Protein AF-A0A916X2G8-F1 (afdb_monomer_lite)

Organism: NCBI:txid1323746

pLDDT: mean 84.87, std 11.4, range [37.97, 97.81]

Foldseek 3Di:
DDDDPDPPPPVVNVVVVVVVVVVVVVVVVVVVVVVVVVVVVVVVVVVLVVVLVVLVVLLVVLLVVLVVVLVVLVVVLVVLVVVLVVCVVVPPDDPPSVVSVVVSVVSVVVSVVSVVQSVQFHDFADWPVVCLVVVLVVVVVVVPPNVLSVLLSVLVVLLCVQPPTGGLSRDALVSLLVVLALQQQAADVQCVDPVRVVHHSNVRSVVQVPDDPVPHHQGAAPCCCVVRRVVSVQVSLVVVCVVGVTDRNPPPDDRDHDPSGDHDDDDDDDDPVRLVVLQVVLLPDPDVCSNPVSVCCVPFVQDSLLVVQQALQQWADPDVPWIKGFQQAFGQDPVRDGDHRPDPDPVSRDITTDDVVCVVSPVVVVSVVRPHYDD

Radius of gyration: 34.66 Å; chains: 1; bounding box: 81×90×98 Å

Structure (mmCIF, N/CA/C/O backbone):
data_AF-A0A916X2G8-F1
#
_entry.id   AF-A0A916X2G8-F1
#
loop_
_atom_site.group_PDB
_atom_site.id
_atom_site.type_symbol
_atom_site.label_atom_id
_atom_site.label_alt_id
_atom_site.label_comp_id
_atom_site.label_asym_id
_atom_site.label_entity_id
_atom_site.label_seq_id
_atom_site.pdbx_PDB_ins_code
_atom_site.Cartn_x
_atom_site.Cartn_y
_atom_site.Cartn_z
_atom_site.occupancy
_atom_site.B_iso_or_equiv
_atom_site.auth_seq_id
_atom_site.auth_comp_id
_atom_site.auth_asym_id
_atom_site.auth_atom_id
_atom_site.pdbx_PDB_model_num
ATOM 1 N N . MET A 1 1 ? 43.586 -69.033 -31.938 1.00 37.97 1 MET A N 1
ATOM 2 C CA . MET A 1 1 ? 42.984 -68.957 -30.592 1.00 37.97 1 MET A CA 1
ATOM 3 C C . MET A 1 1 ? 42.504 -67.536 -30.373 1.00 37.97 1 MET A C 1
ATOM 5 O O . MET A 1 1 ? 43.260 -66.615 -30.629 1.00 37.97 1 MET A O 1
ATOM 9 N N . SER A 1 2 ? 41.213 -67.443 -30.055 1.00 38.66 2 SER A N 1
ATOM 10 C CA . SER A 1 2 ? 40.376 -66.309 -29.643 1.00 38.66 2 SER A CA 1
ATOM 11 C C . SER A 1 2 ? 40.886 -64.871 -29.814 1.00 38.66 2 SER A C 1
ATOM 13 O O . SER A 1 2 ? 41.777 -64.426 -29.101 1.00 38.66 2 SER A O 1
ATOM 15 N N . ARG A 1 3 ? 40.174 -64.119 -30.664 1.00 44.09 3 ARG A N 1
ATOM 16 C CA . ARG A 1 3 ? 39.898 -62.694 -30.441 1.00 44.09 3 ARG A CA 1
ATOM 17 C C . ARG A 1 3 ? 39.118 -62.547 -29.127 1.00 44.09 3 ARG A C 1
ATOM 19 O O . ARG A 1 3 ? 38.200 -63.331 -28.883 1.00 44.09 3 ARG A O 1
ATOM 26 N N . SER A 1 4 ? 39.455 -61.548 -28.327 1.00 39.97 4 SER A N 1
ATOM 27 C CA . SER A 1 4 ? 38.537 -60.927 -27.370 1.00 39.97 4 SER A CA 1
ATOM 28 C C . SER A 1 4 ? 38.814 -59.429 -27.415 1.00 39.97 4 SER A C 1
ATOM 30 O O . SER A 1 4 ? 39.574 -58.901 -26.606 1.00 39.97 4 SER A O 1
ATOM 32 N N . ASP A 1 5 ? 38.267 -58.783 -28.444 1.00 43.81 5 ASP A N 1
ATOM 33 C CA . ASP A 1 5 ? 38.096 -57.336 -28.464 1.00 43.81 5 ASP A CA 1
ATOM 34 C C . ASP A 1 5 ? 37.139 -56.997 -27.314 1.00 43.81 5 ASP A C 1
ATOM 36 O O . ASP A 1 5 ? 35.950 -57.320 -27.367 1.00 43.81 5 ASP A O 1
ATOM 40 N N . SER A 1 6 ? 37.671 -56.422 -26.237 1.00 55.59 6 SER A N 1
ATOM 41 C CA . SER A 1 6 ? 36.850 -55.673 -25.288 1.00 55.59 6 SER A CA 1
ATOM 42 C C . SER A 1 6 ? 36.241 -54.497 -26.056 1.00 55.59 6 SER A C 1
ATOM 44 O O . SER A 1 6 ? 36.982 -53.844 -26.794 1.00 55.59 6 SER A O 1
ATOM 46 N N . PRO A 1 7 ? 34.929 -54.226 -25.948 1.00 52.38 7 PRO A N 1
ATOM 47 C CA . PRO A 1 7 ? 34.345 -53.080 -26.623 1.00 52.38 7 PRO A CA 1
ATOM 48 C C . PRO A 1 7 ? 35.001 -51.819 -26.060 1.00 52.38 7 PRO A C 1
ATOM 50 O O . PRO A 1 7 ? 34.919 -51.553 -24.863 1.00 52.38 7 PRO A O 1
ATOM 53 N N . ASP A 1 8 ? 35.713 -51.105 -26.927 1.00 57.16 8 ASP A N 1
ATOM 54 C CA . ASP A 1 8 ? 36.251 -49.773 -26.681 1.00 57.16 8 ASP A CA 1
ATOM 55 C C . ASP A 1 8 ? 35.049 -48.856 -26.424 1.00 57.16 8 ASP A C 1
ATOM 57 O O . ASP A 1 8 ? 34.344 -48.466 -27.357 1.00 57.16 8 ASP A O 1
ATOM 61 N N . THR A 1 9 ? 34.701 -48.657 -25.151 1.00 62.03 9 THR A N 1
ATOM 62 C CA . THR A 1 9 ? 33.567 -47.822 -24.757 1.00 62.03 9 THR A CA 1
ATOM 63 C C . THR A 1 9 ? 33.878 -46.400 -25.203 1.00 62.03 9 THR A C 1
ATOM 65 O O . THR A 1 9 ? 34.858 -45.814 -24.741 1.00 62.03 9 THR A O 1
ATOM 68 N N . ASP A 1 10 ? 33.075 -45.856 -26.120 1.00 78.06 10 ASP A N 1
ATOM 69 C CA . ASP A 1 10 ? 33.272 -44.503 -26.633 1.00 78.06 10 ASP A CA 1
ATOM 70 C C . ASP A 1 10 ? 33.296 -43.533 -25.436 1.00 78.06 10 ASP A C 1
ATOM 72 O O . ASP A 1 10 ? 32.371 -43.551 -24.620 1.00 78.06 10 ASP A O 1
ATOM 76 N N . PRO A 1 11 ? 34.322 -42.679 -25.284 1.00 76.25 11 PRO A N 1
ATOM 77 C CA . PRO A 1 11 ? 34.386 -41.713 -24.186 1.00 76.25 11 PRO A CA 1
ATOM 78 C C . PRO A 1 11 ? 33.157 -40.789 -24.133 1.00 76.25 11 PRO A C 1
ATOM 80 O O . PRO A 1 11 ? 32.850 -40.230 -23.082 1.00 76.25 11 PRO A O 1
ATOM 83 N N . ARG A 1 12 ? 32.413 -40.643 -25.238 1.00 72.94 12 ARG A N 1
ATOM 84 C CA . ARG A 1 12 ? 31.119 -39.947 -25.260 1.00 72.94 12 ARG A CA 1
ATOM 85 C C . ARG A 1 12 ? 30.024 -40.701 -24.507 1.00 72.94 12 ARG A C 1
ATOM 87 O O . ARG A 1 12 ? 29.218 -40.046 -23.856 1.00 72.94 12 ARG A O 1
ATOM 94 N N . ASP A 1 13 ? 30.008 -42.030 -24.561 1.00 79.81 13 ASP A N 1
ATOM 95 C CA . ASP A 1 13 ? 29.023 -42.856 -23.854 1.00 79.81 13 ASP A CA 1
ATOM 96 C C . ASP A 1 13 ? 29.251 -42.802 -22.337 1.00 79.81 13 ASP A C 1
ATOM 98 O O . ASP A 1 13 ? 28.291 -42.679 -21.582 1.00 79.81 13 ASP A O 1
ATOM 102 N N . GLN A 1 14 ? 30.515 -42.757 -21.896 1.00 83.00 14 GLN A N 1
ATOM 103 C CA . GLN A 1 14 ? 30.869 -42.553 -20.482 1.00 83.00 14 GLN A CA 1
ATOM 104 C C . GLN A 1 14 ? 30.425 -41.176 -19.966 1.00 83.00 14 GLN A C 1
ATOM 106 O O . GLN A 1 14 ? 29.850 -41.070 -18.887 1.00 83.00 14 GLN A O 1
ATOM 111 N N . ILE A 1 15 ? 30.631 -40.116 -20.757 1.00 80.88 15 ILE A N 1
ATOM 112 C CA . ILE A 1 15 ? 30.164 -38.764 -20.405 1.00 80.88 15 ILE A CA 1
ATOM 113 C C . ILE A 1 15 ? 28.630 -38.713 -20.344 1.00 80.88 15 ILE A C 1
ATOM 115 O O . ILE A 1 15 ? 28.069 -38.035 -19.486 1.00 80.88 15 ILE A O 1
ATOM 119 N N . ILE A 1 16 ? 27.933 -39.407 -21.250 1.00 82.12 16 ILE A N 1
ATOM 120 C CA . ILE A 1 16 ? 26.466 -39.477 -21.238 1.00 82.12 16 ILE A CA 1
ATOM 121 C C . ILE A 1 16 ? 25.968 -40.187 -19.973 1.00 82.12 16 ILE A C 1
ATOM 123 O O . ILE A 1 16 ? 25.012 -39.706 -19.368 1.00 82.12 16 ILE A O 1
ATOM 127 N N . GLU A 1 17 ? 26.613 -41.277 -19.561 1.00 89.44 17 GLU A N 1
ATOM 128 C CA . GLU A 1 17 ? 26.277 -42.019 -18.340 1.00 89.44 17 GLU A CA 1
ATOM 129 C C . GLU A 1 17 ? 26.494 -41.158 -17.081 1.00 89.44 17 GLU A C 1
ATOM 131 O O . GLU A 1 17 ? 25.572 -40.996 -16.283 1.00 89.44 17 GLU A O 1
ATOM 136 N N . GLU A 1 18 ? 27.637 -40.469 -16.967 1.00 86.38 18 GLU A N 1
ATOM 137 C CA . GLU A 1 18 ? 27.896 -39.531 -15.860 1.00 86.38 18 GLU A CA 1
ATOM 138 C C . GLU A 1 18 ? 26.874 -38.382 -15.810 1.00 86.38 18 GLU A C 1
ATOM 140 O O . GLU A 1 18 ? 26.397 -38.002 -14.737 1.00 86.38 18 GLU A O 1
ATOM 145 N N . LEU A 1 19 ? 26.496 -37.824 -16.966 1.00 84.44 19 LEU A N 1
ATOM 146 C CA . LEU A 1 19 ? 25.482 -36.768 -17.039 1.00 84.44 19 LEU A CA 1
ATOM 147 C C . LEU A 1 19 ? 24.083 -37.277 -16.663 1.00 84.44 19 LEU A C 1
ATOM 149 O O . LEU A 1 19 ? 23.309 -36.524 -16.066 1.00 84.44 19 LEU A O 1
ATOM 153 N N . GLN A 1 20 ? 23.747 -38.524 -16.998 1.00 86.81 20 GLN A N 1
ATOM 154 C CA . GLN A 1 20 ? 22.486 -39.154 -16.598 1.00 86.81 20 GLN A CA 1
ATOM 155 C C . GLN A 1 20 ? 22.435 -39.390 -15.087 1.00 86.81 20 GLN A C 1
ATOM 157 O O . GLN A 1 20 ? 21.420 -39.067 -14.466 1.00 86.81 20 GLN A O 1
ATOM 162 N N . ASP A 1 21 ? 23.531 -39.848 -14.487 1.00 89.06 21 ASP A N 1
ATOM 163 C CA . ASP A 1 21 ? 23.643 -40.026 -13.038 1.00 89.06 21 ASP A CA 1
ATOM 164 C C . ASP A 1 21 ? 23.554 -38.691 -12.291 1.00 89.06 21 ASP A C 1
ATOM 166 O O . ASP A 1 21 ? 22.814 -38.564 -11.312 1.00 89.06 21 ASP A O 1
ATOM 170 N N . MET A 1 22 ? 24.232 -37.651 -12.791 1.00 86.06 22 MET A N 1
ATOM 171 C CA . MET A 1 22 ? 24.113 -36.294 -12.250 1.00 86.06 22 MET A CA 1
ATOM 172 C C . MET A 1 22 ? 22.684 -35.749 -12.354 1.00 86.06 22 MET A C 1
ATOM 174 O O . MET A 1 22 ? 22.203 -35.094 -11.427 1.00 86.06 22 MET A O 1
ATOM 178 N N . LEU A 1 23 ? 21.995 -36.007 -13.470 1.00 81.88 23 LEU A N 1
ATOM 179 C CA . LEU A 1 23 ? 20.608 -35.589 -13.663 1.00 81.88 23 LEU A CA 1
ATOM 180 C C . LEU A 1 23 ? 19.665 -36.320 -12.699 1.00 81.88 23 LEU A C 1
ATOM 182 O O . LEU A 1 23 ? 18.805 -35.681 -12.096 1.00 81.88 23 LEU A O 1
ATOM 186 N N . LEU A 1 24 ? 19.837 -37.632 -12.520 1.00 84.19 24 LEU A N 1
ATOM 187 C CA . LEU A 1 24 ? 19.058 -38.430 -11.571 1.00 84.19 24 LEU A CA 1
ATOM 188 C C . LEU A 1 24 ? 19.272 -37.960 -10.128 1.00 84.19 24 LEU A C 1
ATOM 190 O O . LEU A 1 24 ? 18.297 -37.787 -9.396 1.00 84.19 24 LEU A O 1
ATOM 194 N N . ALA A 1 25 ? 20.519 -37.682 -9.740 1.00 83.50 25 ALA A N 1
ATOM 195 C CA . ALA A 1 25 ? 20.838 -37.113 -8.434 1.00 83.50 25 ALA A CA 1
ATOM 196 C C . ALA A 1 25 ? 20.164 -35.743 -8.233 1.00 83.50 25 ALA A C 1
ATOM 198 O O . ALA A 1 25 ? 19.525 -35.514 -7.208 1.00 83.50 25 ALA A O 1
ATOM 199 N N . ALA A 1 26 ? 20.212 -34.863 -9.239 1.00 80.56 26 ALA A N 1
ATOM 200 C CA . ALA A 1 26 ? 19.562 -33.554 -9.182 1.00 80.56 26 ALA A CA 1
ATOM 201 C C . ALA A 1 26 ? 18.024 -33.643 -9.090 1.00 80.56 26 ALA A C 1
ATOM 203 O O . ALA A 1 26 ? 17.401 -32.817 -8.420 1.00 80.56 26 ALA A O 1
ATOM 204 N N . ILE A 1 27 ? 17.403 -34.635 -9.740 1.00 81.88 27 ILE A N 1
ATOM 205 C CA . ILE A 1 27 ? 15.957 -34.892 -9.643 1.00 81.88 27 ILE A CA 1
ATOM 206 C C . ILE A 1 27 ? 15.588 -35.351 -8.226 1.00 81.88 27 ILE A C 1
ATOM 208 O O . ILE A 1 27 ? 14.670 -34.785 -7.633 1.00 81.88 27 ILE A O 1
ATOM 212 N N . LEU A 1 28 ? 16.326 -36.312 -7.660 1.00 82.56 28 LEU A N 1
ATOM 213 C CA . LEU A 1 28 ? 16.115 -36.816 -6.294 1.00 82.56 28 LEU A CA 1
ATOM 214 C C . LEU A 1 28 ? 16.293 -35.716 -5.233 1.00 82.56 28 LEU A C 1
ATOM 216 O O . LEU A 1 28 ? 15.498 -35.606 -4.292 1.00 82.56 28 LEU A O 1
ATOM 220 N N . ASP A 1 29 ? 17.301 -34.861 -5.405 1.00 87.31 29 ASP A N 1
ATOM 221 C CA . ASP A 1 29 ? 17.506 -33.684 -4.560 1.00 87.31 29 ASP A CA 1
ATOM 222 C C . ASP A 1 29 ? 16.336 -32.698 -4.694 1.00 87.31 29 ASP A C 1
ATOM 224 O O . ASP A 1 29 ? 15.836 -32.179 -3.692 1.00 87.31 29 ASP A O 1
ATOM 228 N N . GLY A 1 30 ? 15.847 -32.478 -5.918 1.00 82.94 30 GLY A N 1
ATOM 229 C CA . GLY A 1 30 ? 14.671 -31.655 -6.197 1.00 82.94 30 GLY A CA 1
ATOM 230 C C . GLY A 1 30 ? 13.407 -32.160 -5.495 1.00 82.94 30 GLY A C 1
ATOM 231 O O . GLY A 1 30 ? 12.713 -31.374 -4.846 1.00 82.94 30 GLY A O 1
ATOM 232 N N . GLU A 1 31 ? 13.135 -33.465 -5.555 1.00 86.50 31 GLU A N 1
ATOM 233 C CA . GLU A 1 31 ? 12.011 -34.102 -4.854 1.00 86.50 31 GLU A CA 1
ATOM 234 C C . GLU A 1 31 ? 12.132 -33.954 -3.332 1.00 86.50 31 GLU A C 1
ATOM 236 O O . GLU A 1 31 ? 11.158 -33.623 -2.649 1.00 86.50 31 GLU A O 1
ATOM 241 N N . THR A 1 32 ? 13.344 -34.117 -2.795 1.00 88.62 32 THR A N 1
ATOM 242 C CA . THR A 1 32 ? 13.621 -33.944 -1.363 1.00 88.62 32 THR A CA 1
ATOM 243 C C . THR A 1 32 ? 13.385 -32.499 -0.917 1.00 88.62 32 THR A C 1
ATOM 245 O O . THR A 1 32 ? 12.738 -32.259 0.107 1.00 88.62 32 THR A O 1
ATOM 248 N N . ILE A 1 33 ? 13.858 -31.518 -1.693 1.00 80.12 33 ILE A N 1
ATOM 249 C CA . ILE A 1 33 ? 13.632 -30.088 -1.437 1.00 80.12 33 ILE A CA 1
ATOM 250 C C . ILE A 1 33 ? 12.137 -29.765 -1.488 1.00 80.12 33 ILE A C 1
ATOM 252 O O . ILE A 1 33 ? 11.635 -29.030 -0.634 1.00 80.12 33 ILE A O 1
ATOM 256 N N . GLN A 1 34 ? 11.411 -30.325 -2.456 1.00 81.75 34 GLN A N 1
ATOM 257 C CA . GLN A 1 34 ? 9.975 -30.116 -2.589 1.00 81.75 34 GLN A CA 1
ATOM 258 C C . GLN A 1 34 ? 9.209 -30.672 -1.382 1.00 81.75 34 GLN A C 1
ATOM 260 O O . GLN A 1 34 ? 8.403 -29.953 -0.790 1.00 81.75 34 GLN A O 1
ATOM 265 N N . ALA A 1 35 ? 9.532 -31.889 -0.938 1.00 87.88 35 ALA A N 1
ATOM 266 C CA . ALA A 1 35 ? 8.950 -32.480 0.265 1.00 87.88 35 ALA A CA 1
ATOM 267 C C . ALA A 1 35 ? 9.243 -31.643 1.527 1.00 87.88 35 ALA A C 1
ATOM 269 O O . ALA A 1 35 ? 8.358 -31.426 2.359 1.00 87.88 35 ALA A O 1
ATOM 270 N N . GLN A 1 36 ? 10.462 -31.106 1.664 1.00 82.94 36 GLN A N 1
ATOM 271 C CA . GLN A 1 36 ? 10.814 -30.194 2.760 1.00 82.94 36 GLN A CA 1
ATOM 272 C C . GLN A 1 36 ? 10.027 -28.876 2.703 1.00 82.94 36 GLN A C 1
ATOM 274 O O . GLN A 1 36 ? 9.631 -28.345 3.745 1.00 82.94 36 GLN A O 1
ATOM 279 N N . LEU A 1 37 ? 9.788 -28.339 1.504 1.00 79.94 37 LEU A N 1
ATOM 280 C CA . LEU A 1 37 ? 9.010 -27.119 1.302 1.00 79.94 37 LEU A CA 1
ATOM 281 C C . LEU A 1 37 ? 7.535 -27.328 1.674 1.00 79.94 37 LEU A C 1
ATOM 283 O O . LEU A 1 37 ? 6.951 -26.490 2.364 1.00 79.94 37 LEU A O 1
ATOM 287 N N . GLU A 1 38 ? 6.950 -28.453 1.263 1.00 88.00 38 GLU A N 1
ATOM 288 C CA . GLU A 1 38 ? 5.584 -28.847 1.619 1.00 88.00 38 GLU A CA 1
ATOM 289 C C . GLU A 1 38 ? 5.435 -29.050 3.130 1.00 88.00 38 GLU A C 1
ATOM 291 O O . GLU A 1 38 ? 4.487 -28.543 3.738 1.00 88.00 38 GLU A O 1
ATOM 296 N N . GLU A 1 39 ? 6.406 -29.710 3.766 1.00 89.12 39 GLU A N 1
ATOM 297 C CA . GLU A 1 39 ? 6.419 -29.902 5.215 1.00 89.12 39 GLU A CA 1
ATOM 298 C C . GLU A 1 39 ? 6.530 -28.571 5.963 1.00 89.12 39 GLU A C 1
ATOM 300 O O . GLU A 1 39 ? 5.785 -28.313 6.914 1.00 89.12 39 GLU A O 1
ATOM 305 N N . LYS A 1 40 ? 7.410 -27.677 5.500 1.00 85.31 40 LYS A N 1
ATOM 306 C CA . LYS A 1 40 ? 7.520 -26.319 6.035 1.00 85.31 40 LYS A CA 1
ATOM 307 C C . LYS A 1 40 ? 6.193 -25.571 5.908 1.00 85.31 40 LYS A C 1
ATOM 309 O O . LYS A 1 40 ? 5.735 -24.989 6.891 1.00 85.31 40 LYS A O 1
ATOM 314 N N . HIS A 1 41 ? 5.547 -25.622 4.744 1.00 80.12 41 HIS A N 1
ATOM 315 C CA . HIS A 1 41 ? 4.247 -24.987 4.532 1.00 80.12 41 HIS A CA 1
ATOM 316 C C . HIS A 1 41 ? 3.174 -25.558 5.472 1.00 80.12 41 HIS A C 1
ATOM 318 O O . HIS A 1 41 ? 2.419 -24.815 6.104 1.00 80.12 41 HIS A O 1
ATOM 324 N N . ARG A 1 42 ? 3.149 -26.883 5.652 1.00 90.44 42 ARG A N 1
ATOM 325 C CA . ARG A 1 42 ? 2.252 -27.563 6.596 1.00 90.44 42 ARG A CA 1
ATOM 326 C C . ARG A 1 42 ? 2.463 -27.081 8.032 1.00 90.44 42 ARG A C 1
ATOM 328 O O . ARG A 1 42 ? 1.488 -26.817 8.745 1.00 90.44 42 ARG A O 1
ATOM 335 N N . LEU A 1 43 ? 3.717 -26.940 8.461 1.00 87.56 43 LEU A N 1
ATOM 336 C CA . LEU A 1 43 ? 4.071 -26.424 9.786 1.00 87.56 43 LEU A CA 1
ATOM 337 C C . LEU A 1 43 ? 3.690 -24.949 9.956 1.00 87.56 43 LEU A C 1
ATOM 339 O O . LEU A 1 43 ? 3.186 -24.575 11.018 1.00 87.56 43 LEU A O 1
ATOM 343 N N . GLU A 1 44 ? 3.857 -24.121 8.927 1.00 81.06 44 GLU A N 1
ATOM 344 C CA . GLU A 1 44 ? 3.414 -22.721 8.930 1.00 81.06 44 GLU A CA 1
ATOM 345 C C . GLU A 1 44 ? 1.892 -22.621 9.115 1.00 81.06 44 GLU A C 1
ATOM 347 O O . GLU A 1 44 ? 1.420 -21.893 9.994 1.00 81.06 44 GLU A O 1
ATOM 352 N N . VAL A 1 45 ? 1.115 -23.423 8.378 1.00 82.75 45 VAL A N 1
ATOM 353 C CA . VAL A 1 45 ? -0.349 -23.493 8.528 1.00 82.75 45 VAL A CA 1
ATOM 354 C C . VAL A 1 45 ? -0.745 -23.968 9.930 1.00 82.75 45 VAL A C 1
ATOM 356 O O . VAL A 1 45 ? -1.648 -23.398 10.550 1.00 82.75 45 VAL A O 1
ATOM 359 N N . LYS A 1 46 ? -0.068 -24.988 10.473 1.00 87.88 46 LYS A N 1
ATOM 360 C CA . LYS A 1 46 ? -0.324 -25.481 11.838 1.00 87.88 46 LYS A CA 1
ATOM 361 C C . LYS A 1 46 ? -0.018 -24.415 12.893 1.00 87.88 46 LYS A C 1
ATOM 363 O O . LYS A 1 46 ? -0.803 -24.229 13.821 1.00 87.88 46 LYS A O 1
ATOM 368 N N . THR A 1 47 ? 1.084 -23.691 12.726 1.00 85.50 47 THR A N 1
ATOM 369 C CA . THR A 1 47 ? 1.490 -22.591 13.611 1.00 85.50 47 THR A CA 1
ATOM 370 C C . THR A 1 47 ? 0.459 -21.464 13.592 1.00 85.50 47 THR A C 1
ATOM 372 O O . THR A 1 47 ? 0.068 -20.967 14.647 1.00 85.50 47 THR A O 1
ATOM 375 N N . LEU A 1 48 ? -0.053 -21.107 12.410 1.00 75.06 48 LEU A N 1
ATOM 376 C CA . LEU A 1 48 ? -1.130 -20.126 12.264 1.00 75.06 48 LEU A CA 1
ATOM 377 C C . LEU A 1 48 ? -2.408 -20.562 12.993 1.00 75.06 48 LEU A C 1
ATOM 379 O O . LEU A 1 48 ? -2.968 -19.770 13.749 1.00 75.06 48 LEU A O 1
ATOM 383 N N . LYS A 1 49 ? -2.833 -21.825 12.842 1.00 76.75 49 LYS A N 1
ATOM 384 C CA . LYS A 1 49 ? -4.003 -22.367 13.560 1.00 76.75 49 LYS A CA 1
ATOM 385 C C . LYS A 1 49 ? -3.837 -22.299 15.079 1.00 76.75 49 LYS A C 1
ATOM 387 O O . LYS A 1 49 ? -4.754 -21.870 15.774 1.00 76.75 49 LYS A O 1
ATOM 392 N N . LEU A 1 50 ? -2.671 -22.689 15.597 1.00 84.25 50 LEU A N 1
ATOM 393 C CA . LEU A 1 50 ? -2.380 -22.625 17.034 1.00 84.25 50 LEU A CA 1
ATOM 394 C C . LEU A 1 50 ? -2.401 -21.188 17.558 1.00 84.25 50 LEU A C 1
ATOM 396 O O . LEU A 1 50 ? -2.918 -20.938 18.647 1.00 84.25 50 LEU A O 1
ATOM 400 N N . ARG A 1 51 ? -1.894 -20.237 16.770 1.00 75.38 51 ARG A N 1
ATOM 401 C CA . ARG A 1 51 ? -1.936 -18.817 17.116 1.00 75.38 51 ARG A CA 1
ATOM 402 C C . ARG A 1 51 ? -3.372 -18.301 17.195 1.00 75.38 51 ARG A C 1
ATOM 404 O O . ARG A 1 51 ? -3.717 -17.678 18.189 1.00 75.38 51 ARG A O 1
ATOM 411 N N . MET A 1 52 ? -4.219 -18.638 16.220 1.00 70.88 52 MET A N 1
ATOM 412 C CA . MET A 1 52 ? -5.644 -18.279 16.247 1.00 70.88 52 ME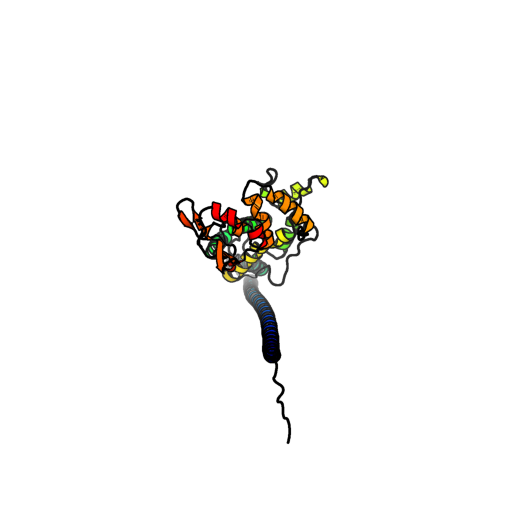T A CA 1
ATOM 413 C C . MET A 1 52 ? -6.360 -18.837 17.486 1.00 70.88 52 MET A C 1
ATOM 415 O O . MET A 1 52 ? -7.072 -18.100 18.158 1.00 70.88 52 MET A O 1
ATOM 419 N N . LEU A 1 53 ? -6.125 -20.111 17.825 1.00 77.00 53 LEU A N 1
ATOM 420 C CA . LEU A 1 53 ? -6.675 -20.739 19.036 1.00 77.00 53 LEU A CA 1
ATOM 421 C C . LEU A 1 53 ? -6.196 -20.048 20.317 1.00 77.00 53 LEU A C 1
ATOM 423 O O . LEU A 1 53 ? -6.967 -19.863 21.256 1.00 77.00 53 LEU A O 1
ATOM 427 N N . THR A 1 54 ? -4.923 -19.657 20.357 1.00 74.88 54 THR A N 1
ATOM 428 C CA . THR A 1 54 ? -4.352 -18.925 21.494 1.00 74.88 54 THR A CA 1
ATOM 429 C C . THR A 1 54 ? -5.002 -17.552 21.642 1.00 74.88 54 THR A C 1
ATOM 431 O O . THR A 1 54 ? -5.395 -17.178 22.747 1.00 74.88 54 THR A O 1
ATOM 434 N N . ASP A 1 55 ? -5.167 -16.823 20.539 1.00 69.19 55 ASP A N 1
ATOM 435 C CA . ASP A 1 55 ? -5.810 -15.509 20.526 1.00 69.19 55 ASP A CA 1
ATOM 436 C C . ASP A 1 55 ? -7.278 -15.614 20.989 1.00 69.19 55 ASP A C 1
ATOM 438 O O . ASP A 1 55 ? -7.730 -14.825 21.821 1.00 69.19 55 ASP A O 1
ATOM 442 N N . GLU A 1 56 ? -8.013 -16.629 20.523 1.00 70.38 56 GLU A N 1
ATOM 443 C CA . GLU A 1 56 ? -9.397 -16.887 20.936 1.00 70.38 56 GLU A CA 1
ATOM 444 C C . GLU A 1 56 ? -9.509 -17.224 22.429 1.00 70.38 56 GLU A C 1
ATOM 446 O O . GLU A 1 56 ? -10.331 -16.635 23.137 1.00 70.38 56 GLU A O 1
ATOM 451 N N . LEU A 1 57 ? -8.633 -18.092 22.941 1.00 74.38 57 LEU A N 1
ATOM 452 C CA . LEU A 1 57 ? -8.590 -18.431 24.364 1.00 74.38 57 LEU A CA 1
ATOM 453 C C . LEU A 1 57 ? -8.259 -17.210 25.233 1.00 74.38 57 LEU A C 1
ATOM 455 O O . LEU A 1 57 ? -8.833 -17.032 26.309 1.00 74.38 57 LEU A O 1
ATOM 459 N N . THR A 1 58 ? -7.345 -16.358 24.771 1.00 71.62 58 THR A N 1
ATOM 460 C CA . THR A 1 58 ? -6.955 -15.131 25.481 1.00 71.62 58 THR A CA 1
ATOM 461 C C . THR A 1 58 ? -8.132 -14.160 25.557 1.00 71.62 58 THR A C 1
ATOM 463 O O . THR A 1 58 ? -8.436 -13.635 26.630 1.00 71.62 58 THR A O 1
ATOM 466 N N . ASN A 1 59 ? -8.874 -14.004 24.457 1.00 67.62 59 ASN A N 1
ATOM 467 C CA . ASN A 1 59 ? -10.098 -13.204 24.424 1.00 67.62 59 ASN A CA 1
ATOM 468 C C . ASN A 1 59 ? -11.178 -13.760 25.363 1.00 67.62 59 ASN A C 1
ATOM 470 O O . ASN A 1 59 ? -11.809 -12.991 26.093 1.00 67.62 59 ASN A O 1
ATOM 474 N N . GLN A 1 60 ? -11.372 -15.083 25.393 1.00 72.44 60 GLN A N 1
ATOM 475 C CA . GLN A 1 60 ? -12.325 -15.722 26.304 1.00 72.44 60 GLN A CA 1
ATOM 476 C C . GLN A 1 60 ? -11.943 -15.527 27.775 1.00 72.44 60 GLN A C 1
ATOM 478 O O . GLN A 1 60 ? -12.807 -15.191 28.590 1.00 72.44 60 GLN A O 1
ATOM 483 N N . LYS A 1 61 ? -10.661 -15.684 28.127 1.00 72.94 61 LYS A N 1
ATOM 484 C CA . LYS A 1 61 ? -10.167 -15.447 29.493 1.00 72.94 61 LYS A CA 1
ATOM 485 C C . LYS A 1 61 ? -10.384 -14.002 29.926 1.00 72.94 61 LYS A C 1
ATOM 487 O O . LYS A 1 61 ? -10.991 -13.774 30.969 1.00 72.94 61 LYS A O 1
ATOM 492 N N . ALA A 1 62 ? -9.988 -13.043 29.090 1.00 67.50 62 ALA A N 1
ATOM 493 C CA . ALA A 1 62 ? -10.181 -11.624 29.370 1.00 67.50 62 ALA A CA 1
ATOM 494 C C . ALA A 1 62 ? -11.669 -11.265 29.537 1.00 67.50 62 ALA A C 1
ATOM 496 O O . ALA A 1 62 ? -12.025 -10.463 30.400 1.00 67.50 62 ALA A O 1
ATOM 497 N N . MET A 1 63 ? -12.559 -11.866 28.740 1.00 68.81 63 MET A N 1
ATOM 498 C CA . MET A 1 63 ? -14.006 -11.678 28.885 1.00 68.81 63 MET A CA 1
ATOM 499 C C . MET A 1 63 ? -14.534 -12.288 30.190 1.00 68.81 63 MET A C 1
ATOM 501 O O . MET A 1 63 ? -15.331 -11.660 30.884 1.00 68.81 63 MET A O 1
ATOM 505 N N . THR A 1 64 ? -14.059 -13.480 30.549 1.00 77.69 64 THR A N 1
ATOM 506 C CA . THR A 1 64 ? -14.457 -14.188 31.774 1.00 77.69 64 THR A CA 1
ATOM 507 C C . THR A 1 64 ? -14.031 -13.422 33.026 1.00 77.69 64 THR A C 1
ATOM 509 O O . THR A 1 64 ? -14.852 -13.208 33.913 1.00 77.69 64 THR A O 1
ATOM 512 N N . GLU A 1 65 ? -12.788 -12.934 33.086 1.00 75.00 65 GLU A N 1
ATOM 513 C CA . GLU A 1 65 ? -12.296 -12.110 34.202 1.00 75.00 65 GLU A CA 1
ATOM 514 C C . GLU A 1 65 ? -13.135 -10.843 34.386 1.00 75.00 65 GLU A C 1
ATOM 516 O O . GLU A 1 65 ? -13.548 -10.514 35.500 1.00 75.00 65 GLU A O 1
ATOM 521 N N . ARG A 1 66 ? -13.459 -10.157 33.285 1.00 71.81 66 ARG A N 1
ATOM 522 C CA . ARG A 1 66 ? -14.310 -8.964 33.338 1.00 71.81 66 ARG A CA 1
ATOM 523 C C . ARG A 1 66 ? -15.731 -9.297 33.792 1.00 71.81 66 ARG A C 1
ATOM 525 O O . ARG A 1 66 ? -16.300 -8.549 34.584 1.00 71.81 66 ARG A O 1
ATOM 532 N N . MET A 1 67 ? -16.298 -10.414 33.333 1.00 75.81 67 MET A N 1
ATOM 533 C CA . MET A 1 67 ? -17.633 -10.857 33.747 1.00 75.81 67 MET A CA 1
ATOM 534 C C . MET A 1 67 ? -17.673 -11.232 35.235 1.00 75.81 67 MET A C 1
ATOM 536 O O . MET A 1 67 ? -18.639 -10.905 35.923 1.00 75.81 67 MET A O 1
ATOM 540 N N . ASN A 1 68 ? -16.606 -11.843 35.755 1.00 81.44 68 ASN A N 1
ATOM 541 C CA . ASN A 1 68 ? -16.466 -12.139 37.180 1.00 81.44 68 ASN A CA 1
ATOM 542 C C . ASN A 1 68 ? -16.441 -10.857 38.020 1.00 81.44 68 ASN A C 1
ATOM 544 O O . ASN A 1 68 ? -17.174 -10.767 39.004 1.00 81.44 68 ASN A O 1
ATOM 548 N N . LEU A 1 69 ? -15.687 -9.838 37.590 1.00 77.81 69 LEU A N 1
ATOM 549 C CA . LEU A 1 69 ? -15.646 -8.534 38.259 1.00 77.81 69 LEU A CA 1
ATOM 550 C C . LEU A 1 69 ? -17.021 -7.843 38.266 1.00 77.81 69 LEU A C 1
ATOM 552 O O . LEU A 1 69 ? -17.425 -7.250 39.268 1.00 77.81 69 LEU A O 1
ATOM 556 N N . VAL A 1 70 ? -17.771 -7.936 37.162 1.00 76.94 70 VAL A N 1
ATOM 557 C CA . VAL A 1 70 ? -19.165 -7.466 37.111 1.00 76.94 70 VAL A CA 1
ATOM 558 C C . VAL A 1 70 ? -20.030 -8.243 38.109 1.00 76.94 70 VAL A C 1
ATOM 560 O O . VAL A 1 70 ? -20.776 -7.631 38.870 1.00 76.94 70 VAL A O 1
ATOM 563 N N . GLY A 1 71 ? -19.901 -9.571 38.158 1.00 78.75 71 GLY A N 1
ATOM 564 C CA . GLY A 1 71 ? -20.627 -10.424 39.101 1.00 78.75 71 GLY A CA 1
ATOM 565 C C . GLY A 1 71 ? -20.334 -10.101 40.571 1.00 78.75 71 GLY A C 1
ATOM 566 O O . GLY A 1 71 ? -21.250 -10.087 41.391 1.00 78.75 71 GLY A O 1
ATOM 567 N N . GLU A 1 72 ? -19.084 -9.787 40.917 1.00 82.62 72 GLU A N 1
ATOM 568 C CA . GLU A 1 72 ? -18.699 -9.334 42.260 1.00 82.62 72 GLU A CA 1
ATOM 569 C C . GLU A 1 72 ? -19.368 -8.013 42.643 1.00 82.62 72 GLU A C 1
ATOM 571 O O . GLU A 1 72 ? -19.927 -7.915 43.736 1.00 82.62 72 GLU A O 1
ATOM 576 N N . LYS A 1 73 ? -19.401 -7.036 41.728 1.00 77.69 73 LYS A N 1
ATOM 577 C CA . LYS A 1 73 ? -20.098 -5.762 41.962 1.00 77.69 73 LYS A CA 1
ATOM 578 C C . LYS A 1 73 ? -21.614 -5.922 42.088 1.00 77.69 73 LYS A C 1
ATOM 580 O O . LYS A 1 73 ? -22.229 -5.248 42.908 1.00 77.69 73 LYS A O 1
ATOM 585 N N . ILE A 1 74 ? -22.225 -6.825 41.316 1.00 78.69 74 ILE A N 1
ATOM 586 C CA . ILE A 1 74 ? -23.656 -7.145 41.457 1.00 78.69 74 ILE A CA 1
ATOM 587 C C . ILE A 1 74 ? -23.930 -7.730 42.848 1.00 78.69 74 ILE A C 1
ATOM 589 O O . ILE A 1 74 ? -24.899 -7.342 43.500 1.00 78.69 74 ILE A O 1
ATOM 593 N N . ARG A 1 75 ? -23.068 -8.637 43.329 1.00 81.81 75 ARG A N 1
ATOM 594 C CA . ARG A 1 75 ? -23.196 -9.219 44.673 1.00 81.81 75 ARG A CA 1
ATOM 595 C C . ARG A 1 75 ? -23.034 -8.173 45.774 1.00 81.81 75 ARG A C 1
ATOM 597 O O . ARG A 1 75 ? -23.847 -8.165 46.692 1.00 81.81 75 ARG A O 1
ATOM 604 N N . SER A 1 76 ? -22.047 -7.279 45.674 1.00 79.25 76 SER A N 1
ATOM 605 C CA . SER A 1 76 ? -21.873 -6.210 46.667 1.00 79.25 76 SER A CA 1
ATOM 606 C C . SER A 1 76 ? -23.084 -5.278 46.707 1.00 79.25 76 SER A C 1
ATOM 608 O O . SER A 1 76 ? -23.571 -4.963 47.786 1.00 79.25 76 SER A O 1
ATOM 610 N N . LEU A 1 77 ? -23.621 -4.910 45.538 1.00 79.69 77 LEU A N 1
ATOM 611 C CA . LEU A 1 77 ? -24.821 -4.081 45.426 1.00 79.69 77 LEU A CA 1
ATOM 612 C C . LEU A 1 77 ? -26.040 -4.753 46.078 1.00 79.69 77 LEU A C 1
ATOM 614 O O . LEU A 1 77 ? -26.819 -4.095 46.764 1.00 79.69 77 LEU A O 1
ATOM 618 N N . ALA A 1 78 ? -26.200 -6.066 45.882 1.00 78.81 78 ALA A N 1
ATOM 619 C CA . ALA A 1 78 ? -27.283 -6.833 46.489 1.00 78.81 78 ALA A CA 1
ATOM 620 C C . ALA A 1 78 ? -27.187 -6.868 48.024 1.00 78.81 78 ALA A C 1
ATOM 622 O O . ALA A 1 78 ? -28.218 -6.791 48.692 1.00 78.81 78 ALA A O 1
ATOM 623 N N . GLU A 1 79 ? -25.980 -6.952 48.592 1.00 80.62 79 GLU A N 1
ATOM 624 C CA . GLU A 1 79 ? -25.785 -6.868 50.046 1.00 80.62 79 GLU A CA 1
ATOM 625 C C . GLU A 1 79 ? -26.073 -5.462 50.585 1.00 80.62 79 GLU A C 1
ATOM 627 O O . GLU A 1 79 ? -26.855 -5.324 51.525 1.00 80.62 79 GLU A O 1
ATOM 632 N N . THR A 1 80 ? -25.574 -4.405 49.933 1.00 77.31 80 THR A N 1
ATOM 633 C CA . THR A 1 80 ? -25.902 -3.019 50.315 1.00 77.31 80 THR A CA 1
ATOM 634 C C . THR A 1 80 ? -27.416 -2.762 50.245 1.00 77.31 80 THR A C 1
ATOM 636 O O . THR A 1 80 ? -27.987 -2.125 51.129 1.00 77.31 80 THR A O 1
ATOM 639 N N . ALA A 1 81 ? -28.109 -3.316 49.242 1.00 76.56 81 ALA A N 1
ATOM 640 C CA . ALA A 1 81 ? -29.567 -3.239 49.133 1.00 76.56 81 ALA A CA 1
ATOM 641 C C . ALA A 1 81 ? -30.291 -3.930 50.300 1.00 76.56 81 ALA A C 1
ATOM 643 O O . ALA A 1 81 ? -31.253 -3.375 50.840 1.00 76.56 81 ALA A O 1
ATOM 644 N N . LYS A 1 82 ? -29.825 -5.111 50.730 1.00 80.19 82 LYS A N 1
ATOM 645 C CA . LYS A 1 82 ? -30.381 -5.812 51.901 1.00 80.19 82 LYS A CA 1
ATOM 646 C C . LYS A 1 82 ? -30.200 -5.007 53.188 1.00 80.19 82 LYS A C 1
ATOM 648 O O . LYS A 1 82 ? -31.137 -4.940 53.984 1.00 80.19 82 LYS A O 1
ATOM 653 N N . GLU A 1 83 ? -29.039 -4.384 53.391 1.00 75.56 83 GLU A N 1
ATOM 654 C CA . GLU A 1 83 ? -28.772 -3.553 54.574 1.00 75.56 83 GLU A CA 1
ATOM 655 C C . GLU A 1 83 ? -29.691 -2.326 54.645 1.00 75.56 83 GLU A C 1
ATOM 657 O O . GLU A 1 83 ? -30.215 -2.007 55.716 1.00 75.56 83 GLU A O 1
ATOM 662 N N . VAL A 1 84 ? -29.971 -1.684 53.506 1.00 71.81 84 VAL A N 1
ATOM 663 C CA . VAL A 1 84 ? -30.914 -0.553 53.433 1.00 71.81 84 VAL A CA 1
ATOM 664 C C . VAL A 1 84 ? -32.349 -0.978 53.745 1.00 71.81 84 VAL A C 1
ATOM 666 O O . VAL A 1 84 ? -33.046 -0.302 54.502 1.00 71.81 84 VAL A O 1
ATOM 669 N N . VAL A 1 85 ? -32.796 -2.125 53.228 1.00 76.00 85 VAL A N 1
ATOM 670 C CA . VAL A 1 85 ? -34.139 -2.656 53.530 1.00 76.00 85 VAL A CA 1
ATOM 671 C C . VAL A 1 85 ? -34.274 -3.021 55.013 1.00 76.00 85 VAL A C 1
ATOM 673 O O . VAL A 1 85 ? -35.325 -2.790 55.616 1.00 76.00 85 VAL A O 1
ATOM 676 N N . LYS A 1 86 ? -33.218 -3.573 55.624 1.00 74.56 86 LYS A N 1
ATOM 677 C CA . LYS A 1 86 ? -33.199 -3.912 57.053 1.00 74.56 86 LYS A CA 1
ATOM 678 C C . LYS A 1 86 ? -33.251 -2.658 57.933 1.00 74.56 86 LYS A C 1
ATOM 680 O O . LYS A 1 86 ? -34.094 -2.571 58.818 1.00 74.56 86 LYS A O 1
ATOM 685 N N . SER A 1 87 ? -32.430 -1.654 57.629 1.00 66.31 87 SER A N 1
ATOM 686 C CA . SER A 1 87 ? -32.397 -0.385 58.372 1.00 66.31 87 SER A CA 1
ATOM 687 C C . SER A 1 87 ? -33.685 0.442 58.235 1.00 66.31 87 SER A C 1
ATOM 689 O O . SER A 1 87 ? -34.061 1.126 59.185 1.00 66.31 87 SER A O 1
ATOM 691 N N . GLN A 1 88 ? -34.419 0.325 57.119 1.00 63.19 88 GLN A N 1
ATOM 692 C CA . GLN A 1 88 ? -35.774 0.885 56.992 1.00 63.19 88 GLN A CA 1
ATOM 693 C C . GLN A 1 88 ? -36.820 0.169 57.862 1.00 63.19 88 GLN A C 1
ATOM 695 O O . GLN A 1 88 ? -37.727 0.824 58.373 1.00 63.19 88 GLN A O 1
ATOM 700 N N . LYS A 1 89 ? -36.713 -1.156 58.045 1.00 65.12 89 LYS A N 1
ATOM 701 C CA . LYS A 1 89 ? -37.616 -1.923 58.925 1.00 65.12 89 LYS A CA 1
ATOM 702 C C . LYS A 1 89 ? -37.383 -1.645 60.411 1.00 65.12 89 LYS A C 1
ATOM 704 O O . LYS A 1 89 ? -38.345 -1.666 61.171 1.00 65.12 89 LYS A O 1
ATOM 709 N N . ASP A 1 90 ? -36.146 -1.348 60.804 1.00 63.31 90 ASP A N 1
ATOM 710 C CA . ASP A 1 90 ? -35.760 -1.134 62.206 1.00 63.31 90 ASP A CA 1
ATOM 711 C C . ASP A 1 90 ? -36.070 0.292 62.730 1.00 63.31 90 ASP A C 1
ATOM 713 O O . ASP A 1 90 ? -35.717 0.632 63.856 1.00 63.31 90 ASP A O 1
ATOM 717 N N . GLY A 1 91 ? -36.732 1.155 61.945 1.00 55.78 91 GLY A N 1
ATOM 718 C CA . GLY A 1 91 ? -37.249 2.459 62.404 1.00 55.78 91 GLY A CA 1
ATOM 719 C C . GLY A 1 91 ? -36.206 3.573 62.604 1.00 55.78 91 GLY A C 1
ATOM 720 O O . GLY A 1 91 ? -36.571 4.712 62.902 1.00 55.78 91 GLY A O 1
ATOM 721 N N . THR A 1 92 ? -34.918 3.300 62.389 1.00 55.28 92 THR A N 1
ATOM 722 C CA . THR A 1 92 ? -33.828 4.284 62.517 1.00 55.28 92 THR A CA 1
ATOM 723 C C . THR A 1 92 ? -33.698 5.121 61.236 1.00 55.28 92 THR A C 1
ATOM 725 O O . THR A 1 92 ? -32.817 4.900 60.410 1.00 55.28 92 THR A O 1
ATOM 728 N N . THR A 1 93 ? -34.583 6.099 61.036 1.00 51.34 93 THR A N 1
ATOM 729 C CA . THR A 1 93 ? -34.536 6.998 59.861 1.00 51.34 93 THR A CA 1
ATOM 730 C C . THR A 1 93 ? -33.970 8.345 60.305 1.00 51.34 93 THR A C 1
ATOM 732 O O . THR A 1 93 ? -34.495 8.956 61.229 1.00 51.34 93 THR A O 1
ATOM 735 N N . THR A 1 94 ? -32.855 8.845 59.761 1.00 53.88 94 THR A N 1
ATOM 736 C CA . THR A 1 94 ? -32.946 9.881 58.706 1.00 53.88 94 THR A CA 1
ATOM 737 C C . THR A 1 94 ? -31.617 10.168 57.972 1.00 53.88 94 THR A C 1
ATOM 739 O O . THR A 1 94 ? -31.650 10.535 56.798 1.00 53.88 94 THR A O 1
ATOM 742 N N . ALA A 1 95 ? -30.445 9.961 58.590 1.00 54.94 95 ALA A N 1
ATOM 743 C CA . ALA A 1 95 ? -29.144 10.261 57.960 1.00 54.94 95 ALA A CA 1
ATOM 744 C C . ALA A 1 95 ? -28.444 9.032 57.340 1.00 54.94 95 ALA A C 1
ATOM 746 O O . ALA A 1 95 ? -27.928 9.120 56.232 1.00 54.94 95 ALA A O 1
ATOM 747 N N . SER A 1 96 ? -28.480 7.876 58.014 1.00 57.25 96 SER A N 1
ATOM 748 C CA . SER A 1 96 ? -27.775 6.654 57.576 1.00 57.25 96 SER A CA 1
ATOM 749 C C . SER A 1 96 ? -28.405 6.011 56.327 1.00 57.25 96 SER A C 1
ATOM 751 O O .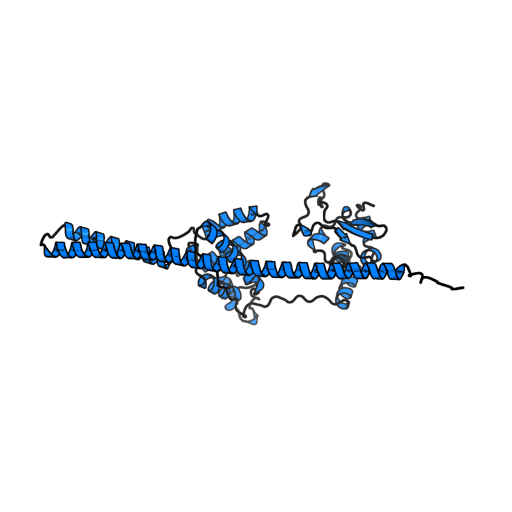 SER A 1 96 ? -27.723 5.691 55.357 1.00 57.25 96 SER A O 1
ATOM 753 N N . ALA A 1 97 ? -29.738 5.920 56.275 1.00 59.47 97 ALA A N 1
ATOM 754 C CA . ALA A 1 97 ? -30.433 5.362 55.112 1.00 59.47 97 ALA A CA 1
ATOM 755 C C . ALA A 1 97 ? -30.257 6.220 53.841 1.00 59.47 97 ALA A C 1
ATOM 757 O O . ALA A 1 97 ? -30.181 5.689 52.735 1.00 59.47 97 ALA A O 1
ATOM 758 N N . SER A 1 98 ? -30.157 7.549 53.978 1.00 65.06 98 SER A N 1
ATOM 759 C CA . SER A 1 98 ? -29.967 8.450 52.834 1.00 65.06 98 SER A CA 1
ATOM 760 C C . SER A 1 98 ? -28.528 8.440 52.301 1.00 65.06 98 SER A C 1
ATOM 762 O O . SER A 1 98 ? -28.341 8.558 51.087 1.00 65.06 98 SER A O 1
ATOM 764 N N . SER A 1 99 ? -27.518 8.230 53.156 1.00 69.12 99 SER A N 1
ATOM 765 C CA . SER A 1 99 ? -26.142 7.969 52.710 1.00 69.12 99 SER A CA 1
ATOM 766 C C . SER A 1 99 ? -26.022 6.632 51.982 1.00 69.12 99 SER A C 1
ATOM 768 O O . SER A 1 99 ? -25.467 6.601 50.886 1.00 69.12 99 SER A O 1
ATOM 770 N N . SER A 1 100 ? -26.629 5.560 52.499 1.00 71.00 100 SER A N 1
ATOM 771 C CA . SER A 1 100 ? -26.571 4.241 51.857 1.00 71.00 100 SER A CA 1
ATOM 772 C C . SER A 1 100 ? -27.302 4.199 50.508 1.00 71.00 100 SER A C 1
ATOM 774 O O . SER A 1 100 ? -26.843 3.538 49.581 1.00 71.00 100 SER A O 1
ATOM 776 N N . ILE A 1 101 ? -28.398 4.953 50.334 1.00 74.38 101 ILE A N 1
ATOM 777 C CA . ILE A 1 101 ? -29.066 5.108 49.024 1.00 74.38 101 ILE A CA 1
ATOM 778 C C . ILE A 1 101 ? -28.164 5.848 48.020 1.00 74.38 101 ILE A C 1
ATOM 780 O O . ILE A 1 101 ? -28.089 5.453 46.855 1.00 74.38 101 ILE A O 1
ATOM 784 N N . LYS A 1 102 ? -27.454 6.901 48.453 1.00 78.44 102 LYS A N 1
ATOM 785 C CA . LYS A 1 102 ? -26.476 7.606 47.603 1.00 78.44 102 LYS A CA 1
ATOM 786 C C . LYS A 1 102 ? -25.303 6.705 47.212 1.00 78.44 102 LYS A C 1
ATOM 788 O O . LYS A 1 102 ? -24.886 6.732 46.056 1.00 78.44 102 LYS A O 1
ATOM 793 N N . GLU A 1 103 ? -24.802 5.892 48.139 1.00 77.88 103 GLU A N 1
ATOM 794 C CA . GLU A 1 103 ? -23.762 4.894 47.863 1.00 77.88 103 GLU A CA 1
ATOM 795 C C . GLU A 1 103 ? -24.236 3.849 46.849 1.00 77.88 103 GLU A C 1
ATOM 797 O O . GLU A 1 103 ? -23.521 3.560 45.891 1.00 77.88 103 GLU A O 1
ATOM 802 N N . MET A 1 104 ? -25.468 3.351 46.989 1.00 75.81 104 MET A N 1
ATOM 803 C CA . MET A 1 104 ? -26.072 2.416 46.036 1.00 75.81 104 MET A CA 1
ATOM 804 C C . MET A 1 104 ? -26.193 3.021 44.632 1.00 75.81 104 MET A C 1
ATOM 806 O O . MET A 1 104 ? -25.828 2.381 43.646 1.00 75.81 104 MET A O 1
ATOM 810 N N . ALA A 1 105 ? -26.656 4.271 44.523 1.00 78.44 105 ALA A N 1
ATOM 811 C CA . ALA A 1 105 ? -26.750 4.974 43.243 1.00 78.44 105 ALA A CA 1
ATOM 812 C C . ALA A 1 105 ? -25.370 5.134 42.578 1.00 78.44 105 ALA A C 1
ATOM 814 O O . ALA A 1 105 ? -25.223 4.888 41.377 1.00 78.44 105 ALA A O 1
ATOM 815 N N . LEU A 1 106 ? -24.341 5.470 43.364 1.00 81.69 106 LEU A N 1
ATOM 816 C CA . LEU A 1 106 ? -22.965 5.579 42.881 1.00 81.69 106 LEU A CA 1
ATOM 817 C C . LEU A 1 106 ? -22.412 4.219 42.424 1.00 81.69 106 LEU A C 1
ATOM 819 O O . LEU A 1 106 ? -21.789 4.131 41.365 1.00 81.69 106 LEU A O 1
ATOM 823 N N . GLN A 1 107 ? -22.675 3.147 43.175 1.00 79.56 107 GLN A N 1
ATOM 824 C CA . GLN A 1 107 ? -22.282 1.785 42.804 1.00 79.56 107 GLN A CA 1
ATOM 825 C C . GLN A 1 107 ? -22.966 1.319 41.513 1.00 79.56 107 GLN A C 1
ATOM 827 O O . GLN A 1 107 ? -22.299 0.749 40.647 1.00 79.56 107 GLN A O 1
ATOM 832 N N . ILE A 1 108 ? -24.262 1.605 41.336 1.00 79.75 108 ILE A N 1
ATOM 833 C CA . ILE A 1 108 ? -24.999 1.307 40.097 1.00 79.75 108 ILE A CA 1
ATOM 834 C C . ILE A 1 108 ? -24.348 2.020 38.913 1.00 79.75 108 ILE A C 1
ATOM 836 O O . ILE A 1 108 ? -24.080 1.388 37.892 1.00 79.75 108 ILE A O 1
ATOM 840 N N . GLN A 1 109 ? -24.026 3.307 39.053 1.00 81.19 109 GLN A N 1
ATOM 841 C CA . GLN A 1 109 ? -23.394 4.081 37.986 1.00 81.19 109 GLN A CA 1
ATOM 842 C C . GLN A 1 109 ? -21.988 3.554 37.644 1.00 81.19 109 GLN A C 1
ATOM 844 O O . GLN A 1 109 ? -21.630 3.414 36.471 1.00 81.19 109 GLN A O 1
ATOM 849 N N . GLN A 1 110 ? -21.192 3.188 38.653 1.00 81.31 110 GLN A N 1
ATOM 850 C CA . GLN A 1 110 ? -19.877 2.569 38.455 1.00 81.31 110 GLN A CA 1
ATOM 851 C C . GLN A 1 110 ? -19.972 1.190 37.791 1.00 81.31 110 GLN A C 1
ATOM 853 O O . GLN A 1 110 ? -19.124 0.839 36.968 1.00 81.31 110 GLN A O 1
ATOM 858 N N . MET A 1 111 ? -20.983 0.397 38.143 1.00 79.56 111 MET A N 1
ATOM 859 C CA . MET A 1 111 ? -21.234 -0.911 37.545 1.00 79.56 111 MET A CA 1
ATOM 860 C C . MET A 1 111 ? -21.680 -0.774 36.088 1.00 79.56 111 MET A C 1
ATOM 862 O O . MET A 1 111 ? -21.138 -1.466 35.231 1.00 79.56 111 MET A O 1
ATOM 866 N N . GLN A 1 112 ? -22.595 0.154 35.790 1.00 79.81 112 GLN A N 1
ATOM 867 C CA . GLN A 1 112 ? -23.008 0.480 34.422 1.00 79.81 112 GLN A CA 1
ATOM 868 C C . GLN A 1 112 ? -21.811 0.911 33.566 1.00 79.81 112 GLN A C 1
ATOM 870 O O . GLN A 1 112 ? -21.646 0.420 32.451 1.00 79.81 112 GLN A O 1
ATOM 875 N N . SER A 1 113 ? -20.931 1.759 34.107 1.00 78.00 113 SER A N 1
ATOM 876 C CA . SER A 1 113 ? -19.693 2.174 33.437 1.00 78.00 113 SER A CA 1
ATOM 877 C C . SER A 1 113 ? -18.752 0.992 33.167 1.00 78.00 113 SER A C 1
ATOM 879 O O . SER A 1 113 ? -18.275 0.820 32.046 1.00 78.00 113 SER A O 1
ATOM 881 N N . LEU A 1 114 ? -18.533 0.119 34.155 1.00 77.50 114 LEU A N 1
ATOM 882 C CA . LEU A 1 114 ? -17.678 -1.062 34.004 1.00 77.50 114 LEU A CA 1
ATOM 883 C C . LEU A 1 114 ? -18.241 -2.066 32.983 1.00 77.50 114 LEU A C 1
ATOM 885 O O . LEU A 1 114 ? -17.491 -2.610 32.170 1.00 77.50 114 LEU A O 1
ATOM 889 N N . LEU A 1 115 ? -19.556 -2.293 33.003 1.00 75.19 115 LEU A N 1
ATOM 890 C CA . LEU A 1 115 ? -20.268 -3.117 32.024 1.00 75.19 115 LEU A CA 1
ATOM 891 C C . LEU A 1 115 ? -20.112 -2.544 30.615 1.00 75.19 115 LEU A C 1
ATOM 893 O O . LEU A 1 115 ? -19.708 -3.263 29.702 1.00 75.19 115 LEU A O 1
ATOM 897 N N . ALA A 1 116 ? -20.350 -1.242 30.445 1.00 75.50 116 ALA A N 1
ATOM 898 C CA . ALA A 1 116 ? -20.178 -0.563 29.165 1.00 75.50 116 ALA A CA 1
ATOM 899 C C . ALA A 1 116 ? -18.728 -0.656 28.659 1.00 75.50 116 ALA A C 1
ATOM 901 O O . ALA A 1 116 ? -18.497 -0.931 27.480 1.00 75.50 116 ALA A O 1
ATOM 902 N N . GLN A 1 117 ? -17.733 -0.495 29.537 1.00 73.62 117 GLN A N 1
ATOM 903 C CA . GLN A 1 117 ? -16.319 -0.666 29.189 1.00 73.62 117 GLN A CA 1
ATOM 904 C C . GLN A 1 117 ? -16.006 -2.106 28.785 1.00 73.62 117 GLN A C 1
ATOM 906 O O . GLN A 1 117 ? -15.352 -2.328 27.771 1.00 73.62 117 GLN A O 1
ATOM 911 N N . THR A 1 118 ? -16.513 -3.086 29.527 1.00 71.06 118 THR A N 1
ATOM 912 C CA . THR A 1 118 ? -16.307 -4.514 29.253 1.00 71.06 118 THR A CA 1
ATOM 913 C C . THR A 1 118 ? -16.872 -4.910 27.894 1.00 71.06 118 THR A C 1
ATOM 915 O O . THR A 1 118 ? -16.142 -5.460 27.068 1.00 71.06 118 THR A O 1
ATOM 918 N N . LEU A 1 119 ? -18.132 -4.548 27.634 1.00 71.12 119 LEU A N 1
ATOM 919 C CA . LEU A 1 119 ? -18.825 -4.810 26.370 1.00 71.12 119 LEU A CA 1
ATOM 920 C C . LEU A 1 119 ? -18.192 -4.070 25.185 1.00 71.12 119 LEU A C 1
ATOM 922 O O . LEU A 1 119 ? -18.270 -4.532 24.051 1.00 71.12 119 LEU A O 1
ATOM 926 N N . SER A 1 120 ? -17.531 -2.938 25.435 1.00 69.75 120 SER A N 1
ATOM 927 C CA . SER A 1 120 ? -16.830 -2.164 24.407 1.00 69.75 120 SER A CA 1
ATOM 928 C C . SER A 1 120 ? -15.343 -2.514 24.273 1.00 69.75 120 SER A C 1
ATOM 930 O O . SER A 1 120 ? -14.593 -1.732 23.698 1.00 69.75 120 SER A O 1
ATOM 932 N N . GLY A 1 121 ? -14.872 -3.652 24.795 1.00 72.31 121 GLY A N 1
ATOM 933 C CA . GLY A 1 121 ? -13.487 -4.103 24.584 1.00 72.31 121 GLY A CA 1
ATOM 934 C C . GLY A 1 121 ? -12.472 -3.629 25.632 1.00 72.31 121 GLY A C 1
ATOM 935 O O . GLY A 1 121 ? -11.265 -3.697 25.400 1.00 72.31 121 GLY A O 1
ATOM 936 N N . GLY A 1 122 ? -12.932 -3.200 26.806 1.00 80.31 122 GLY A N 1
ATOM 937 C CA . GLY A 1 122 ? -12.109 -2.828 27.961 1.00 80.31 122 GLY A CA 1
ATOM 938 C C . GLY A 1 122 ? -11.848 -1.321 28.083 1.00 80.31 122 GLY A C 1
ATOM 939 O O . GLY A 1 122 ? -12.486 -0.523 27.383 1.00 80.31 122 GLY A O 1
ATOM 940 N N . PRO A 1 123 ? -10.920 -0.906 28.968 1.00 83.31 123 PRO A N 1
ATOM 941 C CA . PRO A 1 123 ? -10.545 0.499 29.110 1.00 83.31 123 PRO A CA 1
ATOM 942 C C . PRO A 1 123 ? -9.996 1.051 27.785 1.00 83.31 123 PRO A C 1
ATOM 944 O O . PRO A 1 123 ? -9.422 0.287 27.000 1.00 83.31 123 PRO A O 1
ATOM 947 N N . PRO A 1 124 ? -10.193 2.348 27.493 1.00 88.25 124 PRO A N 1
ATOM 948 C CA . PRO A 1 124 ? -9.697 2.948 26.262 1.00 88.25 124 PRO A CA 1
ATOM 949 C C . PRO A 1 124 ? -8.171 2.827 26.191 1.00 88.25 124 PRO A C 1
ATOM 951 O O . PRO A 1 124 ? -7.459 3.148 27.142 1.00 88.25 124 PRO A O 1
ATOM 954 N N . LYS A 1 125 ? -7.675 2.324 25.061 1.00 92.19 125 LYS A N 1
ATOM 955 C CA . LYS A 1 125 ? -6.251 2.376 24.702 1.00 92.19 125 LYS A CA 1
ATOM 956 C C . LYS A 1 125 ? -5.917 3.775 24.138 1.00 92.19 125 LYS A C 1
ATOM 958 O O . LYS A 1 125 ? -6.834 4.580 23.977 1.00 92.19 125 LYS A O 1
ATOM 963 N N . PRO A 1 126 ? -4.647 4.093 23.835 1.00 94.56 126 PRO A N 1
ATOM 964 C CA . PRO A 1 126 ? -4.311 5.365 23.196 1.00 94.56 126 PRO A CA 1
ATOM 965 C C . PRO A 1 126 ? -5.100 5.600 21.902 1.00 94.56 126 PRO A C 1
ATOM 967 O O . PRO A 1 126 ? -5.553 4.641 21.255 1.00 94.56 126 PRO A O 1
ATOM 970 N N . LEU A 1 127 ? -5.266 6.869 21.535 1.00 96.31 127 LEU A N 1
ATOM 971 C CA . LEU A 1 127 ? -5.928 7.248 20.285 1.00 96.31 127 LEU A CA 1
ATOM 972 C C . LEU A 1 127 ? -5.123 6.762 19.076 1.00 96.31 127 LEU A C 1
ATOM 974 O O . LEU A 1 127 ? -3.899 6.596 19.143 1.00 96.31 127 LEU A O 1
ATOM 978 N N . LEU A 1 128 ? -5.804 6.542 17.947 1.00 96.31 128 LEU A N 1
ATOM 979 C CA . LEU A 1 128 ? -5.126 6.133 16.717 1.00 96.31 128 LEU A CA 1
ATOM 980 C C . LEU A 1 128 ? -4.146 7.218 16.252 1.00 96.31 128 LEU A C 1
ATOM 982 O O . LEU A 1 128 ? -3.034 6.889 15.838 1.00 96.31 128 LEU A O 1
ATOM 986 N N . SER A 1 129 ? -4.517 8.496 16.373 1.00 95.75 129 SER A N 1
ATOM 987 C CA . SER A 1 129 ? -3.630 9.623 16.054 1.00 95.75 129 SER A CA 1
ATOM 988 C C . SER A 1 129 ? -2.379 9.681 16.944 1.00 95.75 129 SER A C 1
ATOM 990 O O . SER A 1 129 ?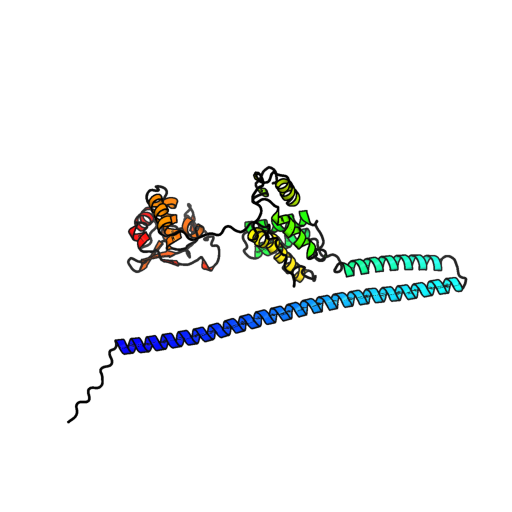 -1.278 9.913 16.440 1.00 95.75 129 SER A O 1
ATOM 992 N N . GLU A 1 130 ? -2.514 9.401 18.244 1.00 93.88 130 GLU A N 1
ATOM 993 C CA . GLU A 1 130 ? -1.412 9.426 19.216 1.00 93.88 130 GLU A CA 1
ATOM 994 C C . GLU A 1 130 ? -0.347 8.375 18.888 1.00 93.88 130 GLU A C 1
ATOM 996 O O . GLU A 1 130 ? 0.858 8.651 18.902 1.00 93.88 130 GLU A O 1
ATOM 1001 N N . VAL A 1 131 ? -0.776 7.157 18.546 1.00 95.00 131 VAL A N 1
ATOM 1002 C CA . VAL A 1 131 ? 0.160 6.081 18.199 1.00 95.00 131 VAL A CA 1
ATOM 1003 C C . VAL A 1 131 ? 0.739 6.228 16.798 1.00 95.00 131 VAL A C 1
ATOM 1005 O O . VAL A 1 131 ? 1.810 5.683 16.527 1.00 95.00 131 VAL A O 1
ATOM 1008 N N . LEU A 1 132 ? 0.077 6.977 15.913 1.00 94.44 132 LEU A N 1
ATOM 1009 C CA . LEU A 1 132 ? 0.472 7.133 14.516 1.00 94.44 132 LEU A CA 1
ATOM 1010 C C . LEU A 1 132 ? 1.873 7.742 14.373 1.00 94.44 132 LEU A C 1
ATOM 1012 O O . LEU A 1 132 ? 2.679 7.255 13.579 1.00 94.44 132 LEU A O 1
ATOM 1016 N N . GLU A 1 133 ? 2.208 8.753 15.179 1.00 88.38 133 GLU A N 1
ATOM 1017 C CA . GLU A 1 133 ? 3.541 9.374 15.161 1.00 88.38 133 GLU A CA 1
ATOM 1018 C C . GLU A 1 133 ? 4.624 8.439 15.717 1.00 88.38 133 GLU A C 1
ATOM 1020 O O . GLU A 1 133 ? 5.741 8.370 15.189 1.00 88.38 133 GLU A O 1
ATOM 1025 N N . ARG A 1 134 ? 4.303 7.650 16.749 1.00 89.88 134 ARG A N 1
ATOM 1026 C CA . ARG A 1 134 ? 5.220 6.621 17.263 1.00 89.88 134 ARG A CA 1
ATOM 1027 C C . ARG A 1 134 ? 5.443 5.521 16.225 1.00 89.88 134 ARG A C 1
ATOM 1029 O O . ARG A 1 134 ? 6.582 5.102 16.007 1.00 89.88 134 ARG A O 1
ATOM 1036 N N . TRP A 1 135 ? 4.379 5.098 15.549 1.00 93.62 135 TRP A N 1
ATOM 1037 C CA . TRP A 1 135 ? 4.422 4.101 14.487 1.00 93.62 135 TRP A CA 1
ATOM 1038 C C . TRP A 1 135 ? 5.221 4.596 13.274 1.00 93.62 135 TRP A C 1
ATOM 1040 O O . TRP A 1 135 ? 6.070 3.866 12.765 1.00 93.62 135 TRP A O 1
ATOM 1050 N N . LYS A 1 136 ? 5.068 5.870 12.885 1.00 93.50 136 LYS A N 1
ATOM 1051 C CA . LYS A 1 136 ? 5.901 6.531 11.867 1.00 93.50 136 LYS A CA 1
ATOM 1052 C C . LYS A 1 136 ? 7.388 6.438 12.205 1.00 93.50 136 LYS A C 1
ATOM 1054 O O . LYS A 1 136 ? 8.180 5.998 11.373 1.00 93.50 136 LYS A O 1
ATOM 1059 N N . LYS A 1 137 ? 7.771 6.817 13.432 1.00 91.06 137 LYS A N 1
ATOM 1060 C CA . LYS A 1 137 ? 9.167 6.736 13.901 1.00 91.06 137 LYS A CA 1
ATOM 1061 C C . LYS A 1 137 ? 9.691 5.300 13.866 1.00 91.06 137 LYS A C 1
ATOM 1063 O O . LYS A 1 137 ? 10.827 5.084 13.456 1.00 91.06 137 LYS A O 1
ATOM 1068 N N . ALA A 1 138 ? 8.875 4.322 14.258 1.00 90.75 138 ALA A N 1
ATOM 1069 C CA . ALA A 1 138 ? 9.247 2.911 14.197 1.00 90.75 138 ALA A CA 1
ATOM 1070 C C . ALA A 1 138 ? 9.459 2.426 12.751 1.00 90.75 138 ALA A C 1
ATOM 1072 O O . ALA A 1 138 ? 10.455 1.763 12.478 1.00 90.75 138 ALA A O 1
ATOM 1073 N N . LYS A 1 139 ? 8.583 2.803 11.810 1.00 89.69 139 LYS A N 1
ATOM 1074 C CA . LYS A 1 139 ? 8.709 2.446 10.385 1.00 89.69 139 LYS A CA 1
ATOM 1075 C C . LYS A 1 139 ? 9.939 3.056 9.718 1.00 89.69 139 LYS A C 1
ATOM 1077 O O . LYS A 1 139 ? 10.590 2.379 8.932 1.00 89.69 139 LYS A O 1
ATOM 1082 N N . LEU A 1 140 ? 10.289 4.298 10.050 1.00 89.50 140 LEU A N 1
ATOM 1083 C CA . LEU A 1 140 ? 11.492 4.947 9.514 1.00 89.50 140 LEU A CA 1
ATOM 1084 C C . LEU A 1 140 ? 12.787 4.252 9.961 1.00 89.50 140 LEU A C 1
ATOM 1086 O O . LEU A 1 140 ? 13.761 4.259 9.220 1.00 89.50 140 LEU A O 1
ATOM 1090 N N . LYS A 1 141 ? 12.792 3.601 11.133 1.00 89.19 141 LYS A N 1
ATOM 1091 C CA . LYS A 1 141 ? 13.929 2.785 11.595 1.00 89.19 141 LYS A CA 1
ATOM 1092 C C . LYS A 1 141 ? 14.073 1.452 10.851 1.00 89.19 141 LYS A C 1
ATOM 1094 O O . LYS A 1 141 ? 15.109 0.815 10.976 1.00 89.19 141 LYS A O 1
ATOM 1099 N N . GLN A 1 142 ? 13.056 1.017 10.105 1.00 83.50 142 GLN A N 1
ATOM 1100 C CA . GLN A 1 142 ? 13.061 -0.240 9.341 1.00 83.50 142 GLN A CA 1
ATOM 1101 C C . GLN A 1 142 ? 13.579 -0.059 7.903 1.00 83.50 142 GLN A C 1
ATOM 1103 O O . GLN A 1 142 ? 13.236 -0.855 7.034 1.00 83.50 142 GLN A O 1
ATOM 1108 N N . ASP A 1 143 ? 14.337 1.009 7.639 1.00 76.31 143 ASP A N 1
ATOM 1109 C CA . ASP A 1 143 ? 14.875 1.351 6.313 1.00 76.31 143 ASP A CA 1
ATOM 1110 C C . ASP A 1 143 ? 13.798 1.467 5.209 1.00 76.31 143 ASP A C 1
ATOM 1112 O O . ASP A 1 143 ? 14.005 1.231 4.019 1.00 76.31 143 ASP A O 1
ATOM 1116 N N . VAL A 1 144 ? 12.576 1.839 5.606 1.00 80.88 144 VAL A N 1
ATOM 1117 C CA . VAL A 1 144 ? 11.489 2.113 4.665 1.00 80.88 144 VAL A CA 1
ATOM 1118 C C . VAL A 1 144 ? 11.589 3.564 4.216 1.00 80.88 144 VAL A C 1
ATOM 1120 O O . VAL A 1 144 ? 11.538 4.483 5.034 1.00 80.88 144 VAL A O 1
ATOM 1123 N N . ALA A 1 145 ? 11.640 3.783 2.899 1.00 84.62 145 ALA A N 1
ATOM 1124 C CA . ALA A 1 145 ? 11.715 5.121 2.316 1.00 84.62 145 ALA A CA 1
ATOM 1125 C C . ALA A 1 145 ? 10.667 6.081 2.914 1.00 84.62 145 ALA A C 1
ATOM 1127 O O . ALA A 1 145 ? 9.462 5.801 2.889 1.00 84.62 145 ALA A O 1
ATOM 1128 N N . ALA A 1 146 ? 11.109 7.256 3.374 1.00 88.94 146 ALA A N 1
ATOM 1129 C CA . ALA A 1 146 ? 10.264 8.225 4.080 1.00 88.94 146 ALA A CA 1
ATOM 1130 C C . ALA A 1 146 ? 9.007 8.630 3.291 1.00 88.94 146 ALA A C 1
ATOM 1132 O O . ALA A 1 146 ? 7.929 8.784 3.862 1.00 88.94 146 ALA A O 1
ATOM 1133 N N . LYS A 1 147 ? 9.113 8.724 1.958 1.00 90.38 147 LYS A N 1
ATOM 1134 C CA . LYS A 1 147 ? 7.973 8.977 1.063 1.00 90.38 147 LYS A CA 1
ATOM 1135 C C . LYS A 1 147 ? 6.887 7.901 1.176 1.00 90.38 147 LYS A C 1
ATOM 1137 O O . LYS A 1 147 ? 5.705 8.231 1.157 1.00 90.38 147 LYS A O 1
ATOM 1142 N N . ASN A 1 148 ? 7.275 6.630 1.290 1.00 90.12 148 ASN A N 1
ATOM 1143 C CA . ASN A 1 148 ? 6.338 5.521 1.460 1.00 90.12 148 ASN A CA 1
ATOM 1144 C C . ASN A 1 148 ? 5.673 5.593 2.838 1.00 90.12 148 ASN A C 1
ATOM 1146 O O . ASN A 1 148 ? 4.449 5.570 2.916 1.00 90.12 148 ASN A O 1
ATOM 1150 N N . VAL A 1 149 ? 6.463 5.788 3.901 1.00 93.44 149 VAL A N 1
ATOM 1151 C CA . VAL A 1 149 ? 5.933 5.936 5.266 1.00 93.44 149 VAL A CA 1
ATOM 1152 C C . VAL A 1 149 ? 4.938 7.094 5.332 1.00 93.44 149 VAL A C 1
ATOM 1154 O O . VAL A 1 149 ? 3.805 6.889 5.745 1.00 93.44 149 VAL A O 1
ATOM 1157 N N . ASN A 1 150 ? 5.292 8.282 4.838 1.00 94.00 150 ASN A N 1
ATOM 1158 C CA . ASN A 1 150 ? 4.381 9.432 4.810 1.00 94.00 150 ASN A CA 1
ATOM 1159 C C . ASN A 1 150 ? 3.101 9.147 4.008 1.00 94.00 150 ASN A C 1
ATOM 1161 O O . ASN A 1 150 ? 2.018 9.558 4.416 1.00 94.00 150 ASN A O 1
ATOM 1165 N N . GLY A 1 151 ? 3.208 8.401 2.903 1.00 93.50 151 GLY A N 1
ATOM 1166 C CA . GLY A 1 151 ? 2.047 7.912 2.166 1.00 93.50 151 GLY A CA 1
ATOM 1167 C C . GLY A 1 151 ? 1.128 7.055 3.037 1.00 93.50 151 GLY A C 1
ATOM 1168 O O . GLY A 1 151 ? -0.068 7.311 3.074 1.00 93.50 151 GLY A O 1
ATOM 1169 N N . GLN A 1 152 ? 1.674 6.090 3.779 1.00 95.19 152 GLN A N 1
ATOM 1170 C CA . GLN A 1 152 ? 0.906 5.241 4.699 1.00 95.19 152 GLN A CA 1
ATOM 1171 C C . GLN A 1 152 ? 0.248 6.051 5.821 1.00 95.19 152 GLN A C 1
ATOM 1173 O O . GLN A 1 152 ? -0.930 5.856 6.102 1.00 95.19 152 GLN A O 1
ATOM 1178 N N . ILE A 1 153 ? 0.978 7.000 6.414 1.00 95.69 153 ILE A N 1
ATOM 1179 C CA . ILE A 1 153 ? 0.453 7.883 7.461 1.00 95.69 153 ILE A CA 1
ATOM 1180 C C . ILE A 1 153 ? -0.739 8.691 6.946 1.00 95.69 153 ILE A C 1
ATOM 1182 O O . ILE A 1 153 ? -1.773 8.728 7.603 1.00 95.69 153 ILE A O 1
ATOM 1186 N N . ASN A 1 154 ? -0.638 9.282 5.754 1.00 94.69 154 ASN A N 1
ATOM 1187 C CA . ASN A 1 154 ? -1.751 10.032 5.169 1.00 94.69 154 ASN A CA 1
ATOM 1188 C C . ASN A 1 154 ? -2.969 9.136 4.901 1.00 94.69 154 ASN A C 1
ATOM 1190 O O . ASN A 1 154 ? -4.099 9.570 5.072 1.00 94.69 154 ASN A O 1
ATOM 1194 N N . ARG A 1 155 ? -2.762 7.867 4.531 1.00 95.69 155 ARG A N 1
ATOM 1195 C CA . ARG A 1 155 ? -3.860 6.905 4.328 1.00 95.69 155 ARG A CA 1
ATOM 1196 C C . ARG A 1 155 ? -4.553 6.540 5.639 1.00 95.69 155 ARG A C 1
ATOM 1198 O O . ARG A 1 155 ? -5.768 6.397 5.647 1.00 95.69 155 ARG A O 1
ATOM 1205 N N . ILE A 1 156 ? -3.804 6.449 6.738 1.00 97.12 156 ILE A N 1
ATOM 1206 C CA . ILE A 1 156 ? -4.372 6.240 8.076 1.00 97.12 156 ILE A CA 1
ATOM 1207 C C . ILE A 1 156 ? -5.101 7.502 8.559 1.00 97.12 156 ILE A C 1
ATOM 1209 O O . ILE A 1 156 ? -6.178 7.385 9.129 1.00 97.12 156 ILE A O 1
ATOM 1213 N N . ARG A 1 157 ? -4.583 8.706 8.276 1.00 96.12 157 ARG A N 1
ATOM 1214 C CA . ARG A 1 157 ? -5.297 9.964 8.564 1.00 96.12 157 ARG A CA 1
ATOM 1215 C C . ARG A 1 157 ? -6.632 10.042 7.837 1.00 96.12 157 ARG A C 1
ATOM 1217 O O . ARG A 1 157 ? -7.634 10.279 8.484 1.00 96.12 157 ARG A O 1
ATOM 1224 N N . ASN A 1 158 ? -6.675 9.680 6.557 1.00 96.31 158 ASN A N 1
ATOM 1225 C CA . ASN A 1 158 ? -7.939 9.620 5.825 1.00 96.31 158 ASN A CA 1
ATOM 1226 C C . ASN A 1 158 ? -8.966 8.653 6.451 1.00 96.31 158 ASN A C 1
ATOM 1228 O O . ASN A 1 158 ? -10.164 8.821 6.248 1.00 96.31 158 ASN A O 1
ATOM 1232 N N . PHE A 1 159 ? -8.515 7.600 7.139 1.00 97.81 159 PHE A N 1
ATOM 1233 C CA . PHE A 1 159 ? -9.400 6.700 7.883 1.00 97.81 159 PHE A CA 1
ATOM 1234 C C . PHE A 1 159 ? -9.878 7.335 9.195 1.00 97.81 159 PHE A C 1
ATOM 1236 O O . PHE A 1 159 ? -11.053 7.215 9.533 1.00 97.81 159 PHE A O 1
ATOM 1243 N N . ILE A 1 160 ? -8.994 8.052 9.899 1.00 96.81 160 ILE A N 1
ATOM 1244 C CA . ILE A 1 160 ? -9.356 8.862 11.071 1.00 96.81 160 ILE A CA 1
ATOM 1245 C C . ILE A 1 160 ? -10.397 9.922 10.687 1.00 96.81 160 ILE A C 1
ATOM 1247 O O . ILE A 1 160 ? -11.384 10.068 11.396 1.00 96.81 160 ILE A O 1
ATOM 1251 N N . ASP A 1 161 ? -10.229 10.606 9.556 1.00 95.88 161 ASP A N 1
ATOM 1252 C CA . ASP A 1 161 ? -11.184 11.616 9.080 1.00 95.88 161 ASP A CA 1
ATOM 1253 C C . ASP A 1 161 ? -12.564 11.006 8.777 1.00 95.88 161 ASP A C 1
ATOM 1255 O O . ASP A 1 161 ? -13.585 11.659 8.962 1.00 95.88 161 ASP A O 1
ATOM 1259 N N . PHE A 1 162 ? -12.603 9.742 8.340 1.00 96.56 162 PHE A N 1
ATOM 1260 C CA . PHE A 1 162 ? -13.840 9.023 8.028 1.00 96.56 162 PHE A CA 1
ATOM 1261 C C . PHE A 1 162 ? -14.562 8.491 9.280 1.00 96.56 162 PHE A C 1
ATOM 1263 O O . PHE A 1 162 ? -15.756 8.720 9.451 1.00 96.56 162 PHE A O 1
ATOM 1270 N N . CYS A 1 163 ? -13.859 7.780 10.167 1.00 94.69 163 CYS A N 1
ATOM 1271 C CA . CYS A 1 163 ? -14.466 7.135 11.342 1.00 94.69 163 CYS A CA 1
ATOM 1272 C C . CYS A 1 163 ? -14.415 7.992 12.620 1.00 94.69 163 CYS A C 1
ATOM 1274 O O . CYS A 1 163 ? -15.039 7.642 13.629 1.00 94.69 163 CYS A O 1
ATOM 1276 N N . GLY A 1 164 ? -13.672 9.093 12.611 1.00 96.12 164 GLY A N 1
ATOM 1277 C CA . GLY A 1 164 ? -13.281 9.842 13.800 1.00 96.12 164 GLY A CA 1
ATOM 1278 C C . GLY A 1 164 ? -12.092 9.208 14.528 1.00 96.12 164 GLY A C 1
ATOM 1279 O O . GLY A 1 164 ? -11.851 8.001 14.451 1.00 96.12 164 GLY A O 1
ATOM 1280 N N . ASP A 1 165 ? -11.358 10.030 15.278 1.00 97.00 165 ASP A N 1
ATOM 1281 C CA . ASP A 1 165 ? -10.227 9.566 16.080 1.00 97.00 165 ASP A CA 1
ATOM 1282 C C . ASP A 1 165 ? -10.711 8.906 17.374 1.00 97.00 165 ASP A C 1
ATOM 1284 O O . ASP A 1 165 ? -11.135 9.563 18.327 1.00 97.00 165 ASP A O 1
ATOM 1288 N N . ARG A 1 166 ? -10.685 7.575 17.387 1.00 94.75 166 ARG A N 1
ATOM 1289 C CA . ARG A 1 166 ? -11.114 6.747 18.517 1.00 94.75 166 ARG A CA 1
ATOM 1290 C C . ARG A 1 166 ? -9.925 6.012 19.146 1.00 94.75 166 ARG A C 1
ATOM 1292 O O . ARG A 1 166 ? -8.909 5.783 18.481 1.00 94.75 166 ARG A O 1
ATOM 1299 N N . PRO A 1 167 ? -10.056 5.566 20.408 1.00 95.06 167 PRO A N 1
ATOM 1300 C CA . PRO A 1 167 ? -9.118 4.627 21.013 1.00 95.06 167 PRO A CA 1
ATOM 1301 C C . PRO A 1 167 ? -8.957 3.356 20.170 1.00 95.06 167 PRO A C 1
ATOM 1303 O O . PRO A 1 167 ? -9.938 2.830 19.641 1.00 95.06 167 PRO A O 1
ATOM 1306 N N . LEU A 1 168 ? -7.739 2.812 20.100 1.00 93.88 168 LEU A N 1
ATOM 1307 C CA . LEU A 1 168 ? -7.412 1.646 19.263 1.00 93.88 168 LEU A CA 1
ATOM 1308 C C . LEU A 1 168 ? -8.350 0.440 19.452 1.00 93.88 168 LEU A C 1
ATOM 1310 O O . LEU A 1 168 ? -8.730 -0.208 18.482 1.00 93.88 168 LEU A O 1
ATOM 1314 N N . ASN A 1 169 ? -8.763 0.156 20.688 1.00 92.00 169 ASN A N 1
ATOM 1315 C CA . ASN A 1 169 ? -9.646 -0.970 21.006 1.00 92.00 169 ASN A CA 1
ATOM 1316 C C . ASN A 1 169 ? -11.141 -0.691 20.773 1.00 92.00 169 ASN A C 1
ATOM 1318 O O . ASN A 1 169 ? -11.972 -1.511 21.161 1.00 92.00 169 ASN A O 1
ATOM 1322 N N . LYS A 1 170 ? -11.498 0.466 20.204 1.00 92.12 170 LYS A N 1
ATOM 1323 C CA . LYS A 1 170 ? -12.890 0.867 19.939 1.00 92.12 170 LYS A CA 1
ATOM 1324 C C . LYS A 1 170 ? -13.257 0.829 18.457 1.00 92.12 170 LYS A C 1
ATOM 1326 O O . LYS A 1 170 ? -14.436 0.977 18.147 1.00 92.12 170 LYS A O 1
ATOM 1331 N N . TYR A 1 171 ? -12.293 0.584 17.568 1.00 92.75 171 TYR A N 1
ATOM 1332 C CA . TYR A 1 171 ? -12.575 0.267 16.169 1.00 92.75 171 TYR A CA 1
ATOM 1333 C C . TYR A 1 171 ? -13.031 -1.185 16.040 1.00 92.75 171 TYR A C 1
ATOM 1335 O O . TYR A 1 171 ? -12.423 -2.101 16.597 1.00 92.75 171 TYR A O 1
ATOM 1343 N N . LYS A 1 172 ? -14.107 -1.394 15.292 1.00 89.38 172 LYS A N 1
ATOM 1344 C CA . LYS A 1 172 ? -14.702 -2.694 14.995 1.00 89.38 172 LYS A CA 1
ATOM 1345 C C . LYS A 1 172 ? -14.467 -3.043 13.533 1.00 89.38 172 LYS A C 1
ATOM 1347 O O . LYS A 1 172 ? -14.199 -2.181 12.706 1.00 89.38 172 LYS A O 1
ATOM 1352 N N . PHE A 1 173 ? -14.644 -4.318 13.198 1.00 89.19 173 PHE A N 1
ATOM 1353 C CA . PHE A 1 173 ? -14.559 -4.787 11.814 1.00 89.19 173 PHE A CA 1
ATOM 1354 C C . PHE A 1 173 ? -15.436 -3.966 10.848 1.00 89.19 173 PHE A C 1
ATOM 1356 O O . PHE A 1 173 ? -14.997 -3.644 9.746 1.00 89.19 173 PHE A O 1
ATOM 1363 N N . LEU A 1 174 ? -16.644 -3.586 11.284 1.00 90.00 174 LEU A N 1
ATOM 1364 C CA . LEU A 1 174 ? -17.589 -2.825 10.468 1.00 90.00 174 LEU A CA 1
ATOM 1365 C C . LEU A 1 174 ? -17.035 -1.462 10.030 1.00 90.00 174 LEU A C 1
ATOM 1367 O O . LEU A 1 174 ? -17.225 -1.107 8.875 1.00 90.00 174 LEU A O 1
ATOM 1371 N N . ASP A 1 175 ? -16.275 -0.764 10.883 1.00 95.31 175 ASP A N 1
ATOM 1372 C CA . ASP A 1 175 ? -15.663 0.528 10.532 1.00 95.31 175 ASP A CA 1
ATOM 1373 C C . ASP A 1 175 ? -14.755 0.385 9.288 1.00 95.31 175 ASP A C 1
ATOM 1375 O O . ASP A 1 175 ? -14.763 1.215 8.381 1.00 95.31 175 ASP A O 1
ATOM 1379 N N . PHE A 1 176 ? -14.003 -0.718 9.193 1.00 96.25 176 PHE A N 1
ATOM 1380 C CA . PHE A 1 176 ? -13.135 -0.997 8.043 1.00 96.25 176 PHE A CA 1
ATOM 1381 C C . PHE A 1 176 ? -13.911 -1.450 6.806 1.00 96.25 176 PHE A C 1
ATOM 1383 O O . PHE A 1 176 ? -13.488 -1.169 5.684 1.00 96.25 176 PHE A O 1
ATOM 1390 N N . GLN A 1 177 ? -15.024 -2.158 7.001 1.00 94.94 177 GLN A N 1
ATOM 1391 C CA . GLN A 1 177 ? -15.893 -2.581 5.908 1.00 94.94 177 GLN A CA 1
ATOM 1392 C C . GLN A 1 177 ? -16.623 -1.385 5.287 1.00 94.94 177 GLN A C 1
ATOM 1394 O O . GLN A 1 177 ? -16.650 -1.258 4.066 1.00 94.94 177 GLN A O 1
ATOM 1399 N N . GLU A 1 178 ? -17.150 -0.476 6.106 1.00 95.81 178 GLU A N 1
ATOM 1400 C CA . GLU A 1 178 ? -17.768 0.773 5.651 1.00 95.81 178 GLU A CA 1
ATOM 1401 C C . GLU A 1 178 ? -16.749 1.672 4.950 1.00 95.81 178 GLU A C 1
ATOM 1403 O O . GLU A 1 178 ? -17.032 2.211 3.880 1.00 95.81 178 GLU A O 1
ATOM 1408 N N . TYR A 1 179 ? -15.524 1.747 5.477 1.00 97.81 179 TYR A N 1
ATOM 1409 C CA . TYR A 1 179 ? -14.449 2.474 4.811 1.00 97.81 179 TYR A CA 1
ATOM 1410 C C . TYR A 1 179 ? -14.113 1.885 3.435 1.00 97.81 179 TYR A C 1
ATOM 1412 O O . TYR A 1 179 ? -13.959 2.623 2.465 1.00 97.81 179 TYR A O 1
ATOM 1420 N N . ALA A 1 180 ? -14.034 0.555 3.313 1.00 96.62 180 ALA A N 1
ATOM 1421 C CA . ALA A 1 180 ? -13.814 -0.095 2.022 1.00 96.62 180 ALA A CA 1
ATOM 1422 C C . ALA A 1 180 ? -14.951 0.182 1.028 1.00 96.62 180 ALA A C 1
ATOM 1424 O O . ALA A 1 180 ? -14.667 0.422 -0.144 1.00 96.62 180 ALA A O 1
ATOM 1425 N N . ASN A 1 181 ? -16.203 0.209 1.494 1.00 95.00 181 ASN A N 1
ATOM 1426 C CA . ASN A 1 181 ? -17.360 0.548 0.664 1.00 95.00 181 ASN A CA 1
ATOM 1427 C C . ASN A 1 181 ? -17.272 1.993 0.147 1.00 95.00 181 ASN A C 1
ATOM 1429 O O . ASN A 1 181 ? -17.479 2.227 -1.040 1.00 95.00 181 ASN A O 1
ATOM 1433 N N . LEU A 1 182 ? -16.879 2.952 0.995 1.00 96.88 182 LEU A N 1
ATOM 1434 C CA . LEU A 1 182 ? -16.652 4.336 0.570 1.00 96.88 182 LEU A CA 1
ATOM 1435 C C . LEU A 1 182 ? -15.567 4.430 -0.515 1.00 96.88 182 LEU A C 1
ATOM 1437 O O . LEU A 1 182 ? -15.744 5.108 -1.528 1.00 96.88 182 LEU A O 1
ATOM 1441 N N . LEU A 1 183 ? -14.432 3.755 -0.309 1.00 97.19 183 LEU A N 1
ATOM 1442 C CA . LEU A 1 183 ? -13.253 3.888 -1.171 1.00 97.19 183 LEU A CA 1
ATOM 1443 C C . LEU A 1 183 ? -13.511 3.518 -2.639 1.00 97.19 183 LEU A C 1
ATOM 1445 O O . LEU A 1 183 ? -12.817 4.029 -3.517 1.00 97.19 183 LEU A O 1
ATOM 1449 N N . VAL A 1 184 ? -14.503 2.672 -2.913 1.00 96.38 184 VAL A N 1
ATOM 1450 C CA . VAL A 1 184 ? -14.894 2.269 -4.272 1.00 96.38 184 VAL A CA 1
ATOM 1451 C C . VAL A 1 184 ? -15.457 3.435 -5.092 1.00 96.38 184 VAL A C 1
ATOM 1453 O O . VAL A 1 184 ? -15.296 3.472 -6.313 1.00 96.38 184 VAL A O 1
ATOM 1456 N N . HIS A 1 185 ? -16.040 4.434 -4.430 1.00 95.19 185 HIS A N 1
ATOM 1457 C CA . HIS A 1 185 ? -16.622 5.610 -5.078 1.00 95.19 185 HIS A CA 1
ATOM 1458 C C . HIS A 1 185 ? -15.642 6.784 -5.206 1.00 95.19 185 HIS A C 1
ATOM 1460 O O . HIS A 1 185 ? -15.913 7.754 -5.920 1.00 95.19 185 HIS A O 1
ATOM 1466 N N . VAL A 1 186 ? -14.484 6.709 -4.544 1.00 96.12 186 VAL A N 1
ATOM 1467 C CA . VAL A 1 186 ? -13.513 7.804 -4.529 1.00 96.12 186 VAL A CA 1
ATOM 1468 C C . VAL A 1 186 ? -12.763 7.883 -5.867 1.00 96.12 186 VAL A C 1
ATOM 1470 O O . VAL A 1 186 ? -12.182 6.886 -6.309 1.00 96.12 186 VAL A O 1
ATOM 1473 N N . PRO A 1 187 ? -12.674 9.074 -6.489 1.00 94.81 187 PRO A N 1
ATOM 1474 C CA . PRO A 1 187 ? -11.880 9.291 -7.692 1.00 94.81 187 PRO A CA 1
ATOM 1475 C C . PRO A 1 187 ? -10.395 8.950 -7.546 1.00 94.81 187 PRO A C 1
ATOM 1477 O O . PRO A 1 187 ? -9.698 9.368 -6.613 1.00 94.81 187 PRO A O 1
ATOM 1480 N N . ALA A 1 188 ? -9.845 8.313 -8.573 1.00 92.25 188 ALA A N 1
ATOM 1481 C CA . ALA A 1 188 ? -8.416 8.230 -8.781 1.00 92.25 188 ALA A CA 1
ATOM 1482 C C . ALA A 1 188 ? -7.805 9.640 -8.844 1.00 92.25 188 ALA A C 1
ATOM 1484 O O . ALA A 1 188 ? -8.331 10.570 -9.470 1.00 92.25 188 ALA A O 1
ATOM 1485 N N . ASN A 1 189 ? -6.652 9.793 -8.187 1.00 90.12 189 ASN A N 1
ATOM 1486 C CA . ASN A 1 189 ? -5.938 11.064 -8.064 1.00 90.12 189 ASN A CA 1
ATOM 1487 C C . ASN A 1 189 ? -6.771 12.210 -7.454 1.00 90.12 189 ASN A C 1
ATOM 1489 O O . ASN A 1 189 ? -6.462 13.367 -7.731 1.00 90.12 189 ASN A O 1
ATOM 1493 N N . TRP A 1 190 ? -7.783 11.923 -6.622 1.00 92.62 190 TRP A N 1
ATOM 1494 C CA . TRP A 1 190 ? -8.613 12.950 -5.970 1.00 92.62 190 TRP A CA 1
ATOM 1495 C C . TRP A 1 190 ? -7.789 14.077 -5.324 1.00 92.62 190 TRP A C 1
ATOM 1497 O O . TRP A 1 190 ? -8.046 15.247 -5.571 1.00 92.62 190 TRP A O 1
ATOM 1507 N N . SER A 1 191 ? -6.699 13.737 -4.627 1.00 89.12 191 SER A N 1
ATOM 1508 C CA . SER A 1 191 ? -5.825 14.699 -3.942 1.00 89.12 191 SER A CA 1
ATOM 1509 C C . SER A 1 191 ? -4.998 15.589 -4.882 1.00 89.12 191 SER A C 1
ATOM 1511 O O . SER A 1 191 ? -4.190 16.391 -4.427 1.00 89.12 191 SER A O 1
ATOM 1513 N N . ARG A 1 192 ? -5.079 15.390 -6.199 1.00 89.31 192 ARG A N 1
ATOM 1514 C CA . ARG A 1 192 ? -4.430 16.247 -7.206 1.00 89.31 192 ARG A CA 1
ATOM 1515 C C . ARG A 1 192 ? -5.432 17.134 -7.936 1.00 89.31 192 ARG A C 1
ATOM 1517 O O . ARG A 1 192 ? -5.017 17.946 -8.756 1.00 89.31 192 ARG A O 1
ATOM 1524 N N . ARG A 1 193 ? -6.725 16.953 -7.678 1.00 89.50 193 ARG A N 1
ATOM 1525 C CA . ARG A 1 193 ? -7.807 17.645 -8.371 1.00 89.50 193 ARG A CA 1
ATOM 1526 C C . ARG A 1 193 ? -8.217 18.867 -7.549 1.00 89.50 193 ARG A C 1
ATOM 1528 O O . ARG A 1 193 ? -8.563 18.683 -6.382 1.00 89.50 193 ARG A O 1
ATOM 1535 N N . PRO A 1 194 ? -8.138 20.090 -8.102 1.00 88.62 194 PRO A N 1
ATOM 1536 C CA . PRO A 1 194 ? -8.432 21.316 -7.360 1.00 88.62 194 PRO A CA 1
ATOM 1537 C C . PRO A 1 194 ? -9.798 21.311 -6.667 1.00 88.62 194 PRO A C 1
ATOM 1539 O O . PRO A 1 194 ? -9.927 21.853 -5.580 1.00 88.62 194 PRO A O 1
ATOM 1542 N N . GLU A 1 195 ? -10.790 20.653 -7.262 1.00 88.25 195 GLU A N 1
ATOM 1543 C CA . GLU A 1 195 ? -12.175 20.615 -6.787 1.00 88.25 195 GLU A CA 1
ATOM 1544 C C . GLU A 1 19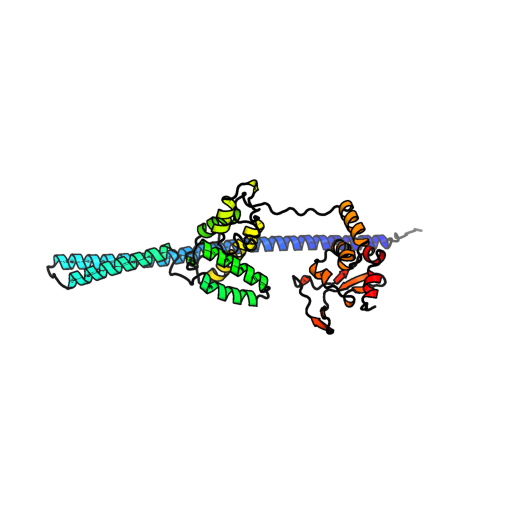5 ? -12.368 19.737 -5.541 1.00 88.25 195 GLU A C 1
ATOM 1546 O O . GLU A 1 195 ? -13.400 19.827 -4.886 1.00 88.25 195 GLU A O 1
ATOM 1551 N N . MET A 1 196 ? -11.402 18.862 -5.234 1.00 87.75 196 MET A N 1
ATOM 1552 C CA . MET A 1 196 ? -11.533 17.832 -4.193 1.00 87.75 196 MET A CA 1
ATOM 1553 C C . MET A 1 196 ? -10.315 17.730 -3.271 1.00 87.75 196 MET A C 1
ATOM 1555 O O . MET A 1 196 ? -10.360 17.006 -2.282 1.00 87.75 196 MET A O 1
ATOM 1559 N N . ARG A 1 197 ? -9.198 18.396 -3.597 1.00 85.38 197 ARG A N 1
ATOM 1560 C CA . ARG A 1 197 ? -7.917 18.220 -2.893 1.00 85.38 197 ARG A CA 1
ATOM 1561 C C . ARG A 1 197 ? -7.992 18.589 -1.415 1.00 85.38 197 ARG A C 1
ATOM 1563 O O . ARG A 1 197 ? -7.306 17.957 -0.617 1.00 85.38 197 ARG A O 1
ATOM 1570 N N . ASP A 1 198 ? -8.771 19.611 -1.092 1.00 86.69 198 ASP A N 1
ATOM 1571 C CA . ASP A 1 198 ? -8.821 20.182 0.252 1.00 86.69 198 ASP A CA 1
ATOM 1572 C C . ASP A 1 198 ? -9.967 19.576 1.096 1.00 86.69 198 ASP A C 1
ATOM 1574 O O . ASP A 1 198 ? -10.146 19.964 2.246 1.00 86.69 198 ASP A O 1
ATOM 1578 N N . GLY A 1 199 ? -10.715 18.614 0.535 1.00 88.31 199 GLY A N 1
ATOM 1579 C CA . GLY A 1 199 ? -11.818 17.916 1.198 1.00 88.31 199 GLY A CA 1
ATOM 1580 C C . GLY A 1 199 ? -11.460 16.525 1.733 1.00 88.31 199 GLY A C 1
ATOM 1581 O O . GLY A 1 199 ? -10.328 16.047 1.624 1.00 88.31 199 GLY A O 1
ATOM 1582 N N . THR A 1 200 ? -12.451 15.8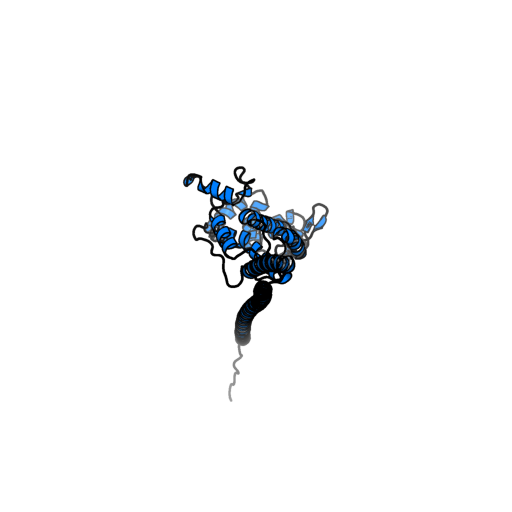45 2.303 1.00 93.94 200 THR A N 1
ATOM 1583 C CA . THR A 1 200 ? -12.331 14.455 2.773 1.00 93.94 200 THR A CA 1
ATOM 1584 C C . THR A 1 200 ? -12.551 13.445 1.640 1.00 93.94 200 THR A C 1
ATOM 1586 O O . THR A 1 200 ? -13.041 13.767 0.557 1.00 93.94 200 THR A O 1
ATOM 1589 N N . LEU A 1 201 ? -12.233 12.167 1.887 1.00 95.38 201 LEU A N 1
ATOM 1590 C CA . LEU A 1 201 ? -12.587 11.095 0.946 1.00 95.38 201 LEU A CA 1
ATOM 1591 C C . LEU A 1 201 ? -14.102 10.976 0.740 1.00 95.38 201 LEU A C 1
ATOM 1593 O O . LEU A 1 201 ? -14.525 10.643 -0.364 1.00 95.38 201 LEU A O 1
ATOM 1597 N N . GLN A 1 202 ? -14.888 11.242 1.788 1.00 95.19 202 GLN A N 1
ATOM 1598 C CA . GLN A 1 202 ? -16.346 11.226 1.723 1.00 95.19 202 GLN A CA 1
ATOM 1599 C C . GLN A 1 202 ? -16.837 12.300 0.751 1.00 95.19 202 GLN A C 1
ATOM 1601 O O . GLN A 1 202 ? -17.515 11.987 -0.221 1.00 95.19 202 GLN A O 1
ATOM 1606 N N . GLU A 1 203 ? -16.371 13.536 0.924 1.00 95.25 203 GLU A N 1
ATOM 1607 C CA . GLU A 1 203 ? -16.707 14.652 0.034 1.00 95.25 203 GLU A CA 1
ATOM 1608 C C . GLU A 1 203 ? -16.251 14.402 -1.409 1.00 95.25 203 GLU A C 1
ATOM 1610 O O . GLU A 1 203 ? -16.985 14.700 -2.349 1.00 95.25 203 GLU A O 1
ATOM 1615 N N . ALA A 1 204 ? -15.069 13.810 -1.609 1.00 95.94 204 ALA A N 1
ATOM 1616 C CA . ALA A 1 204 ? -14.580 13.459 -2.941 1.00 95.94 204 ALA A CA 1
ATOM 1617 C C . ALA A 1 204 ? -15.444 12.379 -3.622 1.00 95.94 204 ALA A C 1
ATOM 1619 O O . ALA A 1 204 ? -15.684 12.452 -4.831 1.00 95.94 204 ALA A O 1
ATOM 1620 N N . ALA A 1 205 ? -15.909 11.379 -2.868 1.00 95.44 205 ALA A N 1
ATOM 1621 C CA . ALA A 1 205 ? -16.831 10.362 -3.368 1.00 95.44 205 ALA A CA 1
ATOM 1622 C C . ALA A 1 205 ? -18.204 10.965 -3.696 1.00 95.44 205 ALA A C 1
ATOM 1624 O O . ALA A 1 205 ? -18.726 10.738 -4.788 1.00 95.44 205 ALA A O 1
ATOM 1625 N N . ASP A 1 206 ? -18.755 11.780 -2.796 1.00 95.25 206 ASP A N 1
ATOM 1626 C CA . ASP A 1 206 ? -20.061 12.420 -2.960 1.00 95.25 206 ASP A CA 1
ATOM 1627 C C . ASP A 1 206 ? -20.061 13.387 -4.147 1.00 95.25 206 ASP A C 1
ATOM 1629 O O . ASP A 1 206 ? -20.963 13.343 -4.988 1.00 95.25 206 ASP A O 1
ATOM 1633 N N . HIS A 1 207 ? -19.001 14.190 -4.285 1.00 93.62 207 HIS A N 1
ATOM 1634 C CA . HIS A 1 207 ? -18.797 15.059 -5.440 1.00 93.62 207 HIS A CA 1
ATOM 1635 C C . HIS A 1 207 ? -18.811 14.255 -6.743 1.00 93.62 207 HIS A C 1
ATOM 1637 O O . H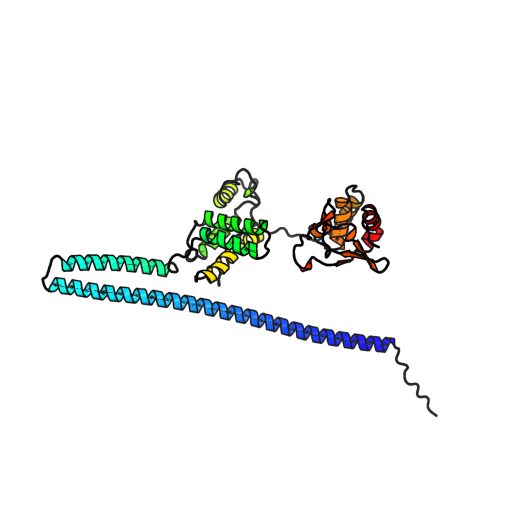IS A 1 207 ? -19.547 14.589 -7.671 1.00 93.62 207 HIS A O 1
ATOM 1643 N N . ASN A 1 208 ? -18.041 13.165 -6.814 1.00 94.88 208 ASN A N 1
ATOM 1644 C CA . ASN A 1 208 ? -17.970 12.337 -8.014 1.00 94.88 208 ASN A CA 1
ATOM 1645 C C . ASN A 1 208 ? -19.300 11.645 -8.333 1.00 94.88 208 ASN A C 1
ATOM 1647 O O . ASN A 1 208 ? -19.709 11.594 -9.492 1.00 94.88 208 ASN A O 1
ATOM 1651 N N . ASN A 1 209 ? -19.999 11.145 -7.316 1.00 93.81 209 ASN A N 1
ATOM 1652 C CA . ASN A 1 209 ? -21.307 10.514 -7.472 1.00 93.81 209 ASN A CA 1
ATOM 1653 C C . ASN A 1 209 ? -22.375 11.513 -7.944 1.00 93.81 209 ASN A C 1
ATOM 1655 O O . ASN A 1 209 ? -23.241 11.144 -8.746 1.00 93.81 209 ASN A O 1
ATOM 1659 N N . GLY A 1 210 ? -22.275 12.773 -7.514 1.00 93.25 210 GLY A N 1
ATOM 1660 C CA . GLY A 1 210 ? -23.138 13.871 -7.950 1.00 93.25 210 GLY A CA 1
ATOM 1661 C C . GLY A 1 210 ? -22.923 14.309 -9.404 1.00 93.25 210 GLY A C 1
ATOM 1662 O O . GLY A 1 210 ? -23.810 14.927 -9.994 1.00 93.25 210 GLY A O 1
ATOM 1663 N N . LEU A 1 211 ? -21.786 13.973 -10.024 1.00 93.25 211 LEU A N 1
ATOM 1664 C CA . LEU A 1 211 ? -21.548 14.278 -11.435 1.00 93.25 211 LEU A CA 1
ATOM 1665 C C . LEU A 1 211 ? -22.409 13.387 -12.353 1.00 93.25 211 LEU A C 1
ATOM 1667 O O . LEU A 1 211 ? -22.606 12.197 -12.070 1.00 93.25 211 LEU A O 1
ATOM 1671 N N . PRO A 1 212 ? -22.859 13.913 -13.514 1.00 94.56 212 PRO A N 1
ATOM 1672 C CA . PRO A 1 212 ? -23.494 13.099 -14.547 1.00 94.56 212 PRO A CA 1
ATOM 1673 C C . PRO A 1 212 ? -22.600 11.911 -14.934 1.00 94.56 212 PRO A C 1
ATOM 1675 O O . PRO A 1 212 ? -21.390 12.113 -15.054 1.00 94.56 212 PRO A O 1
ATOM 1678 N N . PRO A 1 213 ? -23.145 10.711 -15.226 1.00 90.38 213 PRO A N 1
ATOM 1679 C CA . PRO A 1 213 ? -22.348 9.498 -15.448 1.00 90.38 213 PRO A CA 1
ATOM 1680 C C . PRO A 1 213 ? -21.176 9.660 -16.429 1.00 90.38 213 PRO A C 1
ATOM 1682 O O . PRO A 1 213 ? -20.077 9.194 -16.157 1.00 90.38 213 PRO A O 1
ATOM 1685 N N . LYS A 1 214 ? -21.372 10.399 -17.530 1.00 92.31 214 LYS A N 1
ATOM 1686 C CA . LYS A 1 214 ? -20.333 10.658 -18.548 1.00 92.31 214 LYS A CA 1
ATOM 1687 C C . LYS A 1 214 ? -19.201 11.588 -18.090 1.00 92.31 214 LYS A C 1
ATOM 1689 O O . LYS A 1 214 ? -18.180 11.672 -18.760 1.00 92.31 214 LYS A O 1
ATOM 1694 N N . ARG A 1 215 ? -19.402 12.336 -17.003 1.00 92.19 215 ARG A N 1
ATOM 1695 C CA . ARG A 1 215 ? -18.437 13.292 -16.435 1.00 92.19 215 ARG A CA 1
ATOM 1696 C C . ARG A 1 215 ? -17.773 12.776 -15.160 1.00 92.19 215 ARG A C 1
ATOM 1698 O O . ARG A 1 215 ? -16.897 13.461 -14.641 1.00 92.19 215 ARG A O 1
ATOM 1705 N N . ARG A 1 216 ? -18.181 11.605 -14.662 1.00 92.81 216 ARG A N 1
ATOM 1706 C CA . ARG A 1 216 ? -17.573 10.990 -13.481 1.00 92.81 216 ARG A CA 1
ATOM 1707 C C . ARG A 1 216 ? -16.120 10.642 -13.758 1.00 92.81 216 ARG A C 1
ATOM 1709 O O . ARG A 1 216 ? -15.753 10.215 -14.852 1.00 92.81 216 ARG A O 1
ATOM 1716 N N . HIS A 1 217 ? -15.290 10.830 -12.749 1.00 93.06 217 HIS A N 1
ATOM 1717 C CA . HIS A 1 217 ? -13.906 10.406 -12.779 1.00 93.06 217 HIS A CA 1
ATOM 1718 C C . HIS A 1 217 ? -13.799 8.914 -12.481 1.00 93.06 217 HIS A C 1
ATOM 1720 O O . HIS A 1 217 ? -14.564 8.364 -11.687 1.00 93.06 217 HIS A O 1
ATOM 1726 N N . GLU A 1 218 ? -12.799 8.283 -13.092 1.00 93.56 218 GLU A N 1
ATOM 1727 C CA . GLU A 1 218 ? -12.408 6.913 -12.775 1.00 93.56 218 GLU A CA 1
ATOM 1728 C C . GLU A 1 218 ? -12.085 6.794 -11.284 1.00 93.56 218 GLU A C 1
ATOM 1730 O O . GLU A 1 218 ? -11.364 7.639 -10.749 1.00 93.56 218 GLU A O 1
ATOM 1735 N N . THR A 1 219 ? -12.609 5.767 -10.620 1.00 95.56 219 THR A N 1
ATOM 1736 C CA . THR A 1 219 ? -12.435 5.545 -9.181 1.00 95.56 219 THR A CA 1
ATOM 1737 C C . THR A 1 219 ? -11.236 4.648 -8.875 1.00 95.56 219 THR A C 1
ATOM 1739 O O . THR A 1 219 ? -10.494 4.231 -9.774 1.00 95.56 219 THR A O 1
ATOM 1742 N N . PHE A 1 220 ? -10.974 4.395 -7.591 1.00 95.31 220 PHE A N 1
ATOM 1743 C CA . PHE A 1 220 ? -9.903 3.490 -7.187 1.00 95.31 220 PHE A CA 1
ATOM 1744 C C . PHE A 1 220 ? -10.101 2.067 -7.702 1.00 95.31 220 PHE A C 1
ATOM 1746 O O . PHE A 1 220 ? -11.212 1.545 -7.772 1.00 95.31 220 PHE A O 1
ATOM 1753 N N . THR A 1 221 ? -8.970 1.424 -8.001 1.00 94.31 221 THR A N 1
ATOM 1754 C CA . THR A 1 221 ? -8.949 -0.006 -8.289 1.00 94.31 221 THR A CA 1
ATOM 1755 C C . THR A 1 221 ? -8.963 -0.838 -7.016 1.00 94.31 221 THR A C 1
ATOM 1757 O O . THR A 1 221 ? -8.496 -0.371 -5.971 1.00 94.31 221 THR A O 1
ATOM 1760 N N . GLU A 1 222 ? -9.387 -2.098 -7.109 1.00 93.00 222 GLU A N 1
ATOM 1761 C CA . GLU A 1 222 ? -9.337 -3.046 -5.985 1.00 93.00 222 GLU A CA 1
ATOM 1762 C C . GLU A 1 222 ? -7.933 -3.110 -5.359 1.00 93.00 222 GLU A C 1
ATOM 1764 O O . GLU A 1 222 ? -7.764 -2.962 -4.146 1.00 93.00 222 GLU A O 1
ATOM 1769 N N . THR A 1 223 ? -6.891 -3.221 -6.191 1.00 90.69 223 THR A N 1
ATOM 1770 C CA . THR A 1 223 ? -5.497 -3.243 -5.726 1.00 90.69 223 THR A CA 1
ATOM 1771 C C . THR A 1 223 ? -5.115 -1.947 -5.012 1.00 90.69 223 THR A C 1
ATOM 1773 O O . THR A 1 223 ? -4.368 -1.974 -4.037 1.00 90.69 223 THR A O 1
ATOM 1776 N N . THR A 1 224 ? -5.630 -0.796 -5.453 1.00 94.69 224 THR A N 1
ATOM 1777 C CA . THR A 1 224 ? -5.380 0.480 -4.768 1.00 94.69 224 THR A CA 1
ATOM 1778 C C . THR A 1 224 ? -6.014 0.483 -3.380 1.00 94.69 224 THR A C 1
ATOM 1780 O O . THR A 1 224 ? -5.355 0.866 -2.412 1.00 94.69 224 THR A O 1
ATOM 1783 N N . ILE A 1 225 ? -7.259 0.023 -3.263 1.00 96.06 225 ILE A N 1
ATOM 1784 C CA . ILE A 1 225 ? -7.984 -0.068 -1.990 1.00 96.06 225 ILE A CA 1
ATOM 1785 C C . ILE A 1 225 ? -7.258 -1.031 -1.040 1.00 96.06 225 ILE A C 1
ATOM 1787 O O . ILE A 1 225 ? -6.880 -0.640 0.069 1.00 96.06 225 ILE A O 1
ATOM 1791 N N . SER A 1 226 ? -6.967 -2.251 -1.497 1.00 93.88 226 SER A N 1
ATOM 1792 C CA . SER A 1 226 ? -6.297 -3.281 -0.698 1.00 93.88 226 SER A CA 1
ATOM 1793 C C . SER A 1 226 ? -4.880 -2.866 -0.271 1.00 93.88 226 SER A C 1
ATOM 1795 O O . SER A 1 226 ? -4.574 -2.809 0.923 1.00 93.88 226 SER A O 1
ATOM 1797 N N . GLU A 1 227 ? -4.016 -2.501 -1.225 1.00 93.69 227 GLU A N 1
ATOM 1798 C CA . GLU A 1 227 ? -2.580 -2.305 -0.977 1.00 93.69 227 GLU A CA 1
ATOM 1799 C C . GLU A 1 227 ? -2.230 -0.920 -0.428 1.00 93.69 227 GLU A C 1
ATOM 1801 O O . GLU A 1 227 ? -1.217 -0.764 0.258 1.00 93.69 227 GLU A O 1
ATOM 1806 N N . LYS A 1 228 ? -3.008 0.122 -0.754 1.00 94.62 228 LYS A N 1
ATOM 1807 C CA . LYS A 1 228 ? -2.677 1.503 -0.355 1.00 94.62 228 LYS A CA 1
ATOM 1808 C C . LYS A 1 228 ? -3.491 2.012 0.819 1.00 94.62 228 LYS A C 1
ATOM 1810 O O . LYS A 1 228 ? -2.958 2.840 1.551 1.00 94.62 228 LYS A O 1
ATOM 1815 N N . TYR A 1 229 ? -4.729 1.560 0.997 1.00 96.62 229 TYR A N 1
ATOM 1816 C CA . TYR A 1 229 ? -5.601 2.047 2.069 1.00 96.62 229 TYR A CA 1
ATOM 1817 C C . TYR A 1 229 ? -5.760 1.026 3.195 1.00 96.62 229 TYR A C 1
ATOM 1819 O O . TYR A 1 229 ? -5.511 1.360 4.351 1.00 96.62 229 TYR A O 1
ATOM 1827 N N . LEU A 1 230 ? -6.087 -0.230 2.878 1.00 96.81 230 LEU A N 1
ATOM 1828 C CA . LEU A 1 230 ? -6.328 -1.251 3.904 1.00 96.81 230 LEU A CA 1
ATOM 1829 C C . LEU A 1 230 ? -5.034 -1.854 4.471 1.00 96.81 230 LEU A C 1
ATOM 1831 O O . LEU A 1 230 ? -4.956 -2.115 5.669 1.00 96.81 230 LEU A O 1
ATOM 1835 N N . SER A 1 231 ? -4.000 -2.061 3.652 1.00 95.75 231 SER A N 1
ATOM 1836 C CA . SER A 1 231 ? -2.722 -2.644 4.099 1.00 95.75 231 SER A CA 1
ATOM 1837 C C . SER A 1 231 ? -2.024 -1.835 5.216 1.00 95.75 231 SER A C 1
ATOM 1839 O O . SER A 1 231 ? -1.634 -2.436 6.225 1.00 95.75 231 SER A O 1
ATOM 1841 N N . PRO A 1 232 ? -1.932 -0.486 5.151 1.00 96.25 232 PRO A N 1
ATOM 1842 C CA . PRO A 1 232 ? -1.417 0.314 6.266 1.00 96.25 232 PRO A CA 1
ATOM 1843 C C . PRO A 1 232 ? -2.222 0.155 7.561 1.00 96.25 232 PRO A C 1
ATOM 1845 O O . PRO A 1 232 ? -1.621 0.014 8.626 1.00 96.25 232 PRO A O 1
ATOM 1848 N N . LEU A 1 233 ? -3.559 0.111 7.467 1.00 97.00 233 LEU A N 1
ATOM 1849 C CA . LEU A 1 233 ? -4.447 -0.106 8.615 1.00 97.00 233 LEU A CA 1
ATOM 1850 C C . LEU A 1 233 ? -4.203 -1.485 9.239 1.00 97.00 233 LEU A C 1
ATOM 1852 O O . LEU A 1 233 ? -3.948 -1.587 10.437 1.00 97.00 233 LEU A O 1
ATOM 1856 N N . LYS A 1 234 ? -4.152 -2.544 8.425 1.00 95.38 234 LYS A N 1
ATOM 1857 C CA . LYS A 1 234 ? -3.800 -3.894 8.892 1.00 95.38 234 LYS A CA 1
ATOM 1858 C C . LYS A 1 234 ? -2.446 -3.910 9.608 1.00 95.38 234 LYS A C 1
ATOM 1860 O O . LYS A 1 234 ? -2.312 -4.553 10.648 1.00 95.38 234 LYS A O 1
ATOM 1865 N N . SER A 1 235 ? -1.445 -3.195 9.081 1.00 94.81 235 SER A N 1
ATOM 1866 C CA . SER A 1 235 ? -0.118 -3.128 9.704 1.00 94.81 235 SER A CA 1
ATOM 1867 C C . SER A 1 235 ? -0.147 -2.412 11.052 1.00 94.81 235 SER A C 1
ATOM 1869 O O . SER A 1 235 ? 0.388 -2.966 12.006 1.00 94.81 235 SER A O 1
ATOM 1871 N N . ILE A 1 236 ? -0.731 -1.211 11.154 1.00 95.94 236 ILE A N 1
ATOM 1872 C CA . ILE A 1 236 ? -0.727 -0.467 12.423 1.00 95.94 236 ILE A CA 1
ATOM 1873 C C . ILE A 1 236 ? -1.546 -1.192 13.495 1.00 95.94 236 ILE A C 1
ATOM 1875 O O . ILE A 1 236 ? -1.064 -1.339 14.612 1.00 95.94 236 ILE A O 1
ATOM 1879 N N . PHE A 1 237 ? -2.720 -1.742 13.161 1.00 95.12 237 PHE A N 1
ATOM 1880 C CA . PHE A 1 237 ? -3.543 -2.477 14.127 1.00 95.12 237 PHE A CA 1
ATOM 1881 C C . PHE A 1 237 ? -2.885 -3.775 14.592 1.00 95.12 237 PHE A C 1
ATOM 1883 O O . PHE A 1 237 ? -2.945 -4.081 15.778 1.00 95.12 237 PHE A O 1
ATOM 1890 N N . ARG A 1 238 ? -2.183 -4.501 13.712 1.00 93.06 238 ARG A N 1
ATOM 1891 C CA . ARG A 1 238 ? -1.375 -5.661 14.120 1.00 93.06 238 ARG A CA 1
ATOM 1892 C C . ARG A 1 238 ? -0.266 -5.261 15.092 1.00 93.06 238 ARG A C 1
ATOM 1894 O O . ARG A 1 238 ? -0.095 -5.910 16.120 1.00 93.06 238 ARG A O 1
ATOM 1901 N N . ASP A 1 239 ? 0.491 -4.216 14.759 1.00 92.25 239 ASP A N 1
ATOM 1902 C CA . ASP A 1 239 ? 1.639 -3.789 15.560 1.00 92.25 239 ASP A CA 1
ATOM 1903 C C . ASP A 1 239 ? 1.177 -3.235 16.927 1.00 92.25 239 ASP A C 1
ATOM 1905 O O . ASP A 1 239 ? 1.811 -3.494 17.950 1.00 92.25 239 ASP A O 1
ATOM 1909 N N . MET A 1 240 ? 0.055 -2.505 16.958 1.00 93.69 240 MET A N 1
ATOM 1910 C CA . MET A 1 240 ? -0.501 -1.908 18.175 1.00 93.69 240 MET A CA 1
ATOM 1911 C C . MET A 1 240 ? -1.244 -2.913 19.054 1.00 93.69 240 MET A C 1
ATOM 1913 O O . MET A 1 240 ? -1.135 -2.812 20.274 1.00 93.69 240 MET A O 1
ATOM 1917 N N . ALA A 1 241 ? -1.945 -3.892 18.473 1.00 90.00 241 ALA A N 1
ATOM 1918 C CA . ALA A 1 241 ? -2.609 -4.959 19.227 1.00 90.00 241 ALA A CA 1
ATOM 1919 C C . ALA A 1 241 ? -1.619 -5.702 20.131 1.00 90.00 241 ALA A C 1
ATOM 1921 O O . ALA A 1 241 ? -1.890 -5.894 21.313 1.00 90.00 241 ALA A O 1
ATOM 1922 N N . GLY A 1 242 ? -0.429 -6.019 19.605 1.00 86.38 242 GLY A N 1
ATOM 1923 C CA . GLY A 1 242 ? 0.638 -6.646 20.389 1.00 86.38 242 GLY A CA 1
ATOM 1924 C C . GLY A 1 242 ? 1.266 -5.732 21.450 1.00 86.38 242 GLY A C 1
ATOM 1925 O O . GLY A 1 242 ? 1.678 -6.217 22.495 1.00 86.38 242 GLY A O 1
ATOM 1926 N N . GLN A 1 243 ? 1.343 -4.417 21.214 1.00 88.56 243 GLN A N 1
ATOM 1927 C CA . GLN A 1 243 ? 1.967 -3.467 22.156 1.00 88.56 243 GLN A CA 1
ATOM 1928 C C . GLN A 1 243 ? 1.036 -3.012 23.280 1.00 88.56 243 GLN A C 1
ATOM 1930 O O . GLN A 1 243 ? 1.500 -2.661 24.363 1.00 88.56 243 GLN A O 1
ATOM 1935 N N . HIS A 1 244 ? -0.262 -2.954 23.002 1.00 87.44 244 HIS A N 1
ATOM 1936 C CA . HIS A 1 244 ? -1.259 -2.387 23.902 1.00 87.44 244 HIS A CA 1
ATOM 1937 C C . HIS A 1 244 ? -2.247 -3.422 24.428 1.00 87.44 244 HIS A C 1
ATOM 1939 O O . HIS A 1 244 ? -3.169 -3.027 25.139 1.00 87.44 244 HIS A O 1
ATOM 1945 N N . ASP A 1 245 ? -2.058 -4.704 24.109 1.00 84.81 245 ASP A N 1
ATOM 1946 C CA . ASP A 1 245 ? -2.864 -5.824 24.595 1.00 84.81 245 ASP A CA 1
ATOM 1947 C C . ASP A 1 245 ? -4.367 -5.592 24.361 1.00 84.81 245 ASP A C 1
ATOM 1949 O O . ASP A 1 245 ? -5.156 -5.298 25.269 1.00 84.81 245 ASP A O 1
ATOM 1953 N N . PHE A 1 246 ? -4.745 -5.592 23.081 1.00 85.62 246 PHE A N 1
ATOM 1954 C CA . PHE A 1 246 ? -6.142 -5.564 22.656 1.00 85.62 246 PHE A CA 1
ATOM 1955 C C . PHE A 1 246 ? -6.361 -6.461 21.429 1.00 85.62 246 PHE A C 1
ATOM 1957 O O . PHE A 1 246 ? -5.424 -6.678 20.657 1.00 85.62 246 PHE A O 1
ATOM 1964 N N . PRO A 1 247 ? -7.592 -6.960 21.205 1.00 82.94 247 PRO A N 1
ATOM 1965 C CA . PRO A 1 247 ? -7.883 -7.824 20.067 1.00 82.94 247 PRO A CA 1
ATOM 1966 C C . PRO A 1 247 ? -7.717 -7.077 18.741 1.00 82.94 247 PRO A C 1
ATOM 1968 O O . PRO A 1 247 ? -8.307 -6.017 18.534 1.00 82.94 247 PRO A O 1
ATOM 1971 N N . ASN A 1 248 ? -6.942 -7.640 17.816 1.00 88.44 248 ASN A N 1
ATOM 1972 C CA . ASN A 1 248 ? -6.783 -7.062 16.486 1.00 88.44 248 ASN A CA 1
ATOM 1973 C C . ASN A 1 248 ? -8.080 -7.243 15.659 1.00 88.44 248 ASN A C 1
ATOM 1975 O O . ASN A 1 248 ? -8.485 -8.387 15.438 1.00 88.44 248 ASN A O 1
ATOM 1979 N N . PRO A 1 249 ? -8.693 -6.162 15.130 1.00 87.88 249 PRO A N 1
ATOM 1980 C CA . PRO A 1 249 ? -9.957 -6.229 14.388 1.00 87.88 249 PRO A CA 1
ATOM 1981 C C . PRO A 1 249 ? -9.872 -6.948 13.030 1.00 87.88 249 PRO A C 1
ATOM 1983 O O . PRO A 1 249 ? -10.902 -7.169 12.400 1.00 87.88 249 PRO A O 1
ATOM 1986 N N . PHE A 1 250 ? -8.670 -7.307 12.567 1.00 87.56 250 PHE A N 1
ATOM 1987 C CA . PHE A 1 250 ? -8.444 -8.019 11.303 1.00 87.56 250 PHE A CA 1
ATOM 1988 C C . PHE A 1 250 ? -8.181 -9.527 11.465 1.00 87.56 250 PHE A C 1
ATOM 1990 O O . PHE A 1 250 ? -7.898 -10.203 10.477 1.00 87.56 250 PHE A O 1
ATOM 1997 N N . VAL A 1 251 ? -8.211 -10.076 12.685 1.00 83.25 251 VAL A N 1
ATOM 1998 C CA . VAL A 1 251 ? -7.966 -11.513 12.910 1.00 83.25 251 VAL A CA 1
ATOM 1999 C C . VAL A 1 251 ? -9.233 -12.317 12.624 1.00 83.25 251 VAL A C 1
ATOM 2001 O O . VAL A 1 251 ? -10.302 -11.999 13.133 1.00 83.25 251 VAL A O 1
ATOM 2004 N N . GLY A 1 252 ? -9.113 -13.365 11.802 1.00 74.69 252 GLY A N 1
ATOM 2005 C CA . GLY A 1 252 ? -10.222 -14.273 11.473 1.00 74.69 252 GLY A CA 1
ATOM 2006 C C . GLY A 1 252 ? -11.287 -13.686 10.539 1.00 74.69 252 GLY A C 1
ATOM 2007 O O . GLY A 1 252 ? -12.257 -14.367 10.219 1.00 74.69 252 GLY A O 1
ATOM 2008 N N . VAL A 1 253 ? -11.108 -12.447 10.075 1.00 78.81 253 VAL A N 1
ATOM 2009 C CA . VAL A 1 253 ? -12.062 -11.731 9.222 1.00 78.81 253 VAL A CA 1
ATOM 2010 C C . VAL A 1 253 ? -11.338 -11.001 8.095 1.00 78.81 253 VAL A C 1
ATOM 2012 O O . VAL A 1 253 ? -10.251 -10.454 8.276 1.00 78.81 253 VAL A O 1
ATOM 2015 N N . ALA A 1 254 ? -11.947 -10.980 6.911 1.00 84.19 254 ALA A N 1
ATOM 2016 C CA . ALA A 1 254 ? -11.413 -10.295 5.741 1.00 84.19 254 ALA A CA 1
ATOM 2017 C C . ALA A 1 254 ? -12.386 -9.206 5.288 1.00 84.19 254 ALA A C 1
ATOM 2019 O O . ALA A 1 254 ? -13.557 -9.483 5.032 1.00 84.19 254 ALA A O 1
ATOM 2020 N N . VAL A 1 255 ? -11.881 -7.974 5.179 1.00 88.88 255 VAL A N 1
ATOM 2021 C CA . VAL A 1 255 ? -12.621 -6.861 4.575 1.00 88.88 255 VAL A CA 1
ATOM 2022 C C . VAL A 1 255 ? -12.856 -7.186 3.106 1.00 88.88 255 VAL A C 1
ATOM 2024 O O . VAL A 1 255 ? -11.900 -7.470 2.380 1.00 88.88 255 VAL A O 1
ATOM 2027 N N . ARG A 1 256 ? -14.118 -7.157 2.685 1.00 89.88 256 ARG A N 1
ATOM 2028 C CA . ARG A 1 256 ? -14.515 -7.427 1.303 1.00 89.88 256 ARG A CA 1
ATOM 2029 C C . ARG A 1 256 ? -14.539 -6.120 0.528 1.00 89.88 256 ARG A C 1
ATOM 2031 O O . ARG A 1 256 ? -15.110 -5.142 1.000 1.00 89.88 256 ARG A O 1
ATOM 2038 N N . ILE A 1 257 ? -13.927 -6.104 -0.647 1.00 89.56 257 ILE A N 1
ATOM 2039 C CA . ILE A 1 257 ? -13.996 -4.965 -1.562 1.00 89.56 257 ILE A CA 1
ATOM 2040 C C . ILE A 1 257 ? -15.121 -5.262 -2.558 1.00 89.56 257 ILE A C 1
ATOM 2042 O O . ILE A 1 257 ? -15.214 -6.382 -3.057 1.00 89.56 257 ILE A O 1
ATOM 2046 N N . SER A 1 258 ? -16.009 -4.292 -2.787 1.00 86.94 258 SER A N 1
ATOM 2047 C CA . SER A 1 258 ? -17.115 -4.445 -3.742 1.00 86.94 258 SER A CA 1
ATOM 2048 C C . SER A 1 258 ? -16.587 -4.658 -5.163 1.00 86.94 258 SER A C 1
ATOM 2050 O O . SER A 1 258 ? -15.580 -4.062 -5.544 1.00 86.94 258 SER A O 1
ATOM 2052 N N . THR A 1 259 ? -17.310 -5.436 -5.969 1.00 81.69 259 THR A N 1
ATOM 2053 C CA . THR A 1 259 ? -17.047 -5.609 -7.409 1.00 81.69 259 THR A CA 1
ATOM 2054 C C . THR A 1 259 ? -17.268 -4.327 -8.212 1.00 81.69 259 THR A C 1
ATOM 2056 O O . THR A 1 259 ? -16.886 -4.256 -9.371 1.00 81.69 259 THR A O 1
ATOM 2059 N N . GLU A 1 260 ? -17.876 -3.302 -7.611 1.00 83.44 260 GLU A N 1
ATOM 2060 C CA . GLU A 1 260 ? -17.935 -1.953 -8.183 1.00 83.44 260 GLU A CA 1
ATOM 2061 C C . GLU A 1 260 ? -16.558 -1.266 -8.224 1.00 83.44 260 GLU A C 1
ATOM 2063 O O . GLU A 1 260 ? -16.394 -0.247 -8.899 1.00 83.44 260 GLU A O 1
ATOM 2068 N N . ALA A 1 261 ? -15.559 -1.800 -7.506 1.00 83.44 261 ALA A N 1
ATOM 2069 C CA . ALA A 1 261 ? -14.186 -1.334 -7.616 1.00 83.44 261 ALA A CA 1
ATOM 2070 C C . ALA A 1 261 ? -13.701 -1.496 -9.053 1.00 83.44 261 ALA A C 1
ATOM 2072 O O . ALA A 1 261 ? -13.899 -2.530 -9.687 1.00 83.44 261 ALA A O 1
ATOM 2073 N N . ARG A 1 262 ? -13.006 -0.476 -9.558 1.00 88.88 262 ARG A N 1
ATOM 2074 C CA . ARG A 1 262 ? -12.449 -0.538 -10.903 1.00 88.88 262 ARG A CA 1
ATOM 2075 C C . ARG A 1 262 ? -11.458 -1.703 -10.997 1.00 88.88 262 ARG A C 1
ATOM 2077 O O . ARG A 1 262 ? -10.575 -1.853 -10.147 1.00 88.88 262 ARG A O 1
ATOM 2084 N N . GLU A 1 263 ? -11.544 -2.477 -12.067 1.00 82.44 263 GLU A N 1
ATOM 2085 C CA . GLU A 1 263 ? -10.539 -3.495 -12.347 1.00 82.44 263 GLU A CA 1
ATOM 2086 C C . GLU A 1 263 ? -9.165 -2.853 -12.572 1.00 82.44 263 GLU A C 1
ATOM 2088 O O . GLU A 1 263 ? -9.014 -1.756 -13.130 1.00 82.44 263 GLU A O 1
ATOM 2093 N N . SER A 1 264 ? -8.131 -3.530 -12.083 1.00 80.44 264 SER A N 1
ATOM 2094 C CA . SER A 1 264 ? -6.764 -3.136 -12.395 1.00 80.44 264 SER A CA 1
ATOM 2095 C C . SER A 1 264 ? -6.515 -3.342 -13.886 1.00 80.44 264 SER A C 1
ATOM 2097 O O . SER A 1 264 ? -6.930 -4.339 -14.461 1.00 80.44 264 SER A O 1
ATOM 2099 N N . VAL A 1 265 ? -5.816 -2.394 -14.512 1.00 81.25 265 VAL A N 1
ATOM 2100 C CA . VAL A 1 265 ? -5.461 -2.508 -15.930 1.00 81.25 265 VAL A CA 1
ATOM 2101 C C . VAL A 1 265 ? -4.559 -3.723 -16.118 1.00 81.25 265 VAL A C 1
ATOM 2103 O O . VAL A 1 265 ? -3.446 -3.752 -15.578 1.00 81.25 265 VAL A O 1
ATOM 2106 N N . GLU A 1 266 ? -5.021 -4.690 -16.905 1.00 77.88 266 GLU A N 1
ATOM 2107 C CA . GLU A 1 266 ? -4.191 -5.796 -17.361 1.00 77.88 266 GLU A CA 1
ATOM 2108 C C . GLU A 1 266 ? -3.102 -5.262 -18.292 1.00 77.88 266 GLU A C 1
ATOM 2110 O O . GLU A 1 266 ? -3.357 -4.541 -19.259 1.00 77.88 266 GLU A O 1
ATOM 2115 N N . ARG A 1 267 ? -1.849 -5.569 -17.957 1.00 78.88 267 ARG A N 1
ATOM 2116 C CA . ARG A 1 267 ? -0.697 -5.190 -18.771 1.00 78.88 267 ARG A CA 1
ATOM 2117 C C . ARG A 1 267 ? -0.262 -6.399 -19.574 1.00 78.88 267 ARG A C 1
ATOM 2119 O O . ARG A 1 267 ? 0.405 -7.278 -19.036 1.00 78.88 267 ARG A O 1
ATOM 2126 N N . ASN A 1 268 ? -0.622 -6.401 -20.850 1.00 83.75 268 ASN A N 1
ATOM 2127 C CA . ASN A 1 268 ? -0.175 -7.419 -21.787 1.00 83.75 268 ASN A CA 1
ATOM 2128 C C . ASN A 1 268 ? 1.271 -7.164 -22.214 1.00 83.75 268 ASN A C 1
ATOM 2130 O O . ASN A 1 268 ? 1.725 -6.019 -22.301 1.00 83.75 268 ASN A O 1
ATOM 2134 N N . SER A 1 269 ? 1.997 -8.249 -22.470 1.00 85.19 269 SER A N 1
ATOM 2135 C CA . SER A 1 269 ? 3.300 -8.185 -23.122 1.00 85.19 269 SER A CA 1
ATOM 2136 C C . SER A 1 269 ? 3.145 -7.667 -24.547 1.00 85.19 269 SER A C 1
ATOM 2138 O O . SER A 1 269 ? 2.204 -8.048 -25.241 1.00 85.19 269 SER A O 1
ATOM 2140 N N . LEU A 1 270 ? 4.095 -6.849 -24.992 1.00 87.75 270 LEU A N 1
ATOM 2141 C CA . LEU A 1 270 ? 4.181 -6.455 -26.394 1.00 87.75 270 LEU A CA 1
ATOM 2142 C C . LEU A 1 270 ? 4.649 -7.645 -27.234 1.00 87.75 270 LEU A C 1
ATOM 2144 O O . LEU A 1 270 ? 5.585 -8.352 -26.854 1.00 87.75 270 LEU A O 1
ATOM 2148 N N . SER A 1 271 ? 4.013 -7.840 -28.383 1.00 91.94 271 SER A N 1
ATOM 2149 C CA . SER A 1 271 ? 4.484 -8.767 -29.409 1.00 91.94 271 SER A CA 1
ATOM 2150 C C . SER A 1 271 ? 5.789 -8.274 -30.043 1.00 91.94 271 SER A C 1
ATOM 2152 O O . SER A 1 271 ? 6.134 -7.089 -29.986 1.00 91.94 271 SER A O 1
ATOM 2154 N N . THR A 1 272 ? 6.524 -9.177 -30.694 1.00 91.19 272 THR A N 1
ATOM 2155 C CA . THR A 1 272 ? 7.750 -8.827 -31.426 1.00 91.19 272 THR A CA 1
ATOM 2156 C C . THR A 1 272 ? 7.493 -7.775 -32.510 1.00 91.19 272 THR A C 1
ATOM 2158 O O . THR A 1 272 ? 8.311 -6.875 -32.687 1.00 91.19 272 THR A O 1
ATOM 2161 N N . ASP A 1 273 ? 6.347 -7.835 -33.193 1.00 93.88 273 ASP A N 1
ATOM 2162 C CA . ASP A 1 273 ? 5.989 -6.870 -34.238 1.00 93.88 273 ASP A CA 1
ATOM 2163 C C . ASP A 1 273 ? 5.753 -5.468 -33.669 1.00 93.88 273 ASP A C 1
ATOM 2165 O O . ASP A 1 273 ? 6.272 -4.487 -34.205 1.00 93.88 273 ASP A O 1
ATOM 2169 N N . GLU A 1 274 ? 5.053 -5.366 -32.538 1.00 92.31 274 GLU A N 1
ATOM 2170 C CA . GLU A 1 274 ? 4.861 -4.094 -31.835 1.00 92.31 274 GLU A CA 1
ATOM 2171 C C . GLU A 1 274 ? 6.193 -3.537 -31.322 1.00 92.31 274 GLU A C 1
ATOM 2173 O O . GLU A 1 274 ? 6.481 -2.353 -31.508 1.00 92.31 274 GLU A O 1
ATOM 2178 N N . LEU A 1 275 ? 7.044 -4.382 -30.727 1.00 92.81 275 LEU A N 1
ATOM 2179 C CA . LEU A 1 275 ? 8.382 -3.985 -30.278 1.00 92.81 275 LEU A CA 1
ATOM 2180 C C . LEU A 1 275 ? 9.234 -3.451 -31.434 1.00 92.81 275 LEU A C 1
ATOM 2182 O O . LEU A 1 275 ? 9.898 -2.427 -31.283 1.00 92.81 275 LEU A O 1
ATOM 2186 N N . ASN A 1 276 ? 9.174 -4.086 -32.605 1.00 92.19 276 ASN A N 1
ATOM 2187 C CA . ASN A 1 276 ? 9.922 -3.657 -33.784 1.00 92.19 276 ASN A CA 1
ATOM 2188 C C . ASN A 1 276 ? 9.513 -2.260 -34.275 1.00 92.19 276 ASN A C 1
ATOM 2190 O O . ASN A 1 276 ? 10.373 -1.514 -34.752 1.00 92.19 276 ASN A O 1
ATOM 2194 N N . VAL A 1 277 ? 8.243 -1.862 -34.131 1.00 93.81 277 VAL A N 1
ATOM 2195 C CA . VAL A 1 277 ? 7.803 -0.483 -34.419 1.00 93.81 277 VAL A CA 1
ATOM 2196 C C . VAL A 1 277 ? 8.516 0.508 -33.494 1.00 93.81 277 VAL A C 1
ATOM 2198 O O . VAL A 1 277 ? 9.102 1.488 -33.966 1.00 93.81 277 VAL A O 1
ATOM 2201 N N . TRP A 1 278 ? 8.537 0.225 -32.189 1.00 91.50 278 TRP A N 1
ATOM 2202 C CA . TRP A 1 278 ? 9.203 1.075 -31.200 1.00 91.50 278 TRP A CA 1
ATOM 2203 C C . TRP A 1 278 ? 10.721 1.111 -31.383 1.00 91.50 278 TRP A C 1
ATOM 2205 O O . TRP A 1 278 ? 11.314 2.185 -31.300 1.00 91.50 278 TRP A O 1
ATOM 2215 N N . PHE A 1 279 ? 11.358 -0.020 -31.690 1.00 93.88 279 PHE A N 1
ATOM 2216 C CA . PHE A 1 279 ? 12.802 -0.084 -31.926 1.00 93.88 279 PHE A CA 1
ATOM 2217 C C . PHE A 1 279 ? 13.234 0.696 -33.164 1.00 93.88 279 PHE A C 1
ATOM 2219 O O . PHE A 1 279 ? 14.257 1.379 -33.117 1.00 93.88 279 PHE A O 1
ATOM 2226 N N . ARG A 1 280 ? 12.444 0.670 -34.245 1.00 93.38 280 ARG A N 1
ATOM 2227 C CA . ARG A 1 280 ? 12.699 1.517 -35.420 1.00 93.38 280 ARG A CA 1
ATOM 2228 C C . ARG A 1 280 ? 12.641 2.995 -35.056 1.00 93.38 280 ARG A C 1
ATOM 2230 O O . ARG A 1 280 ? 13.554 3.734 -35.408 1.00 93.38 280 ARG A O 1
ATOM 2237 N N . SER A 1 281 ? 11.618 3.414 -34.309 1.00 94.00 281 SER A N 1
ATOM 2238 C CA . SER A 1 281 ? 11.515 4.801 -33.839 1.00 94.00 281 SER A CA 1
ATOM 2239 C C . SER A 1 281 ? 12.710 5.183 -32.960 1.00 94.00 281 SER A C 1
ATOM 2241 O O . SER A 1 281 ? 13.367 6.186 -33.219 1.00 94.00 281 SER A O 1
ATOM 2243 N N . ALA A 1 282 ? 13.042 4.350 -31.970 1.00 94.12 282 ALA A N 1
ATOM 2244 C CA . ALA A 1 282 ? 14.152 4.577 -31.048 1.00 94.12 282 ALA A CA 1
ATOM 2245 C C . ALA A 1 282 ? 15.507 4.680 -31.772 1.00 94.12 282 ALA A C 1
ATOM 2247 O O . ALA A 1 282 ? 16.341 5.508 -31.415 1.00 94.12 282 ALA A O 1
ATOM 2248 N N . ALA A 1 283 ? 15.733 3.897 -32.831 1.00 92.00 283 ALA A N 1
ATOM 2249 C CA . ALA A 1 283 ? 16.982 3.936 -33.592 1.00 92.00 283 ALA A CA 1
ATOM 2250 C C . ALA A 1 283 ? 17.274 5.316 -34.220 1.00 92.00 283 ALA A C 1
ATOM 2252 O O . ALA A 1 283 ? 18.449 5.695 -34.340 1.00 92.00 283 ALA A O 1
ATOM 2253 N N . HIS A 1 284 ? 16.220 6.061 -34.577 1.00 93.75 284 HIS A N 1
ATOM 2254 C CA . HIS A 1 284 ? 16.288 7.406 -35.154 1.00 93.75 284 HIS A CA 1
ATOM 2255 C C . HIS A 1 284 ? 16.361 8.530 -34.111 1.00 93.75 284 HIS A C 1
ATOM 2257 O O . HIS A 1 284 ? 16.608 9.682 -34.475 1.00 93.75 284 HIS A O 1
ATOM 2263 N N . GLU A 1 285 ? 16.195 8.219 -32.825 1.00 95.75 285 GLU A N 1
ATOM 2264 C CA . GLU A 1 285 ? 16.269 9.217 -31.764 1.00 95.75 285 GLU A CA 1
ATOM 2265 C C . GLU A 1 285 ? 17.694 9.738 -31.569 1.00 95.75 285 GLU A C 1
ATOM 2267 O O . GLU A 1 285 ? 18.677 8.991 -31.541 1.00 95.75 285 GLU A O 1
ATOM 2272 N N . LYS A 1 286 ? 17.806 11.060 -31.401 1.00 91.94 286 LYS A N 1
ATOM 2273 C CA . LYS A 1 286 ? 19.085 11.722 -31.096 1.00 91.94 286 LYS A CA 1
ATOM 2274 C C . LYS A 1 286 ? 19.413 11.663 -29.609 1.00 91.94 286 LYS A C 1
ATOM 2276 O O . LYS A 1 286 ? 20.586 11.648 -29.241 1.00 91.94 286 LYS A O 1
ATOM 2281 N N . ARG A 1 287 ? 18.383 11.661 -28.755 1.00 92.50 287 ARG A N 1
ATOM 2282 C CA . ARG A 1 287 ? 18.551 11.627 -27.302 1.00 92.50 287 ARG A CA 1
ATOM 2283 C C . ARG A 1 287 ? 18.920 10.196 -26.877 1.00 92.50 287 ARG A C 1
ATOM 2285 O O . ARG A 1 287 ? 18.152 9.278 -27.172 1.00 92.50 287 ARG A O 1
ATOM 2292 N N . PRO A 1 288 ? 20.078 9.967 -26.226 1.00 90.50 288 PRO A N 1
ATOM 2293 C CA . PRO A 1 288 ? 20.565 8.607 -25.990 1.00 90.50 288 PRO A CA 1
ATOM 2294 C C . PRO A 1 288 ? 19.656 7.733 -25.124 1.00 90.50 288 PRO A C 1
ATOM 2296 O O . PRO A 1 288 ? 19.581 6.527 -25.334 1.00 90.50 288 PRO A O 1
ATOM 2299 N N . ASP A 1 289 ? 18.956 8.330 -24.166 1.00 90.38 289 ASP A N 1
ATOM 2300 C CA . ASP A 1 289 ? 17.991 7.645 -23.308 1.00 90.38 289 ASP A CA 1
ATOM 2301 C C . ASP A 1 289 ? 16.810 7.094 -24.121 1.00 90.38 289 ASP A C 1
ATOM 2303 O O . ASP A 1 289 ? 16.472 5.922 -23.984 1.00 90.38 289 ASP A O 1
ATOM 2307 N N . LEU A 1 290 ? 16.236 7.886 -25.032 1.00 93.31 290 LEU A N 1
ATOM 2308 C CA . LEU A 1 290 ? 15.146 7.437 -25.906 1.00 93.31 290 LEU A CA 1
ATOM 2309 C C . LEU A 1 290 ? 15.607 6.386 -26.917 1.00 93.31 290 LEU A C 1
ATOM 2311 O O . LEU A 1 290 ? 14.836 5.499 -27.276 1.00 93.31 290 LEU A O 1
ATOM 2315 N N . LYS A 1 291 ? 16.871 6.458 -27.339 1.00 94.62 291 LYS A N 1
ATOM 2316 C CA . LYS A 1 291 ? 17.462 5.496 -28.266 1.00 94.62 291 LYS A CA 1
ATOM 2317 C C . LYS A 1 291 ? 17.744 4.139 -27.625 1.00 94.62 291 LYS A C 1
ATOM 2319 O O . LYS A 1 291 ? 17.403 3.105 -28.194 1.00 94.62 291 LYS A O 1
ATOM 2324 N N . TRP A 1 292 ? 18.391 4.128 -26.461 1.00 93.81 292 TRP A N 1
ATOM 2325 C CA . TRP A 1 292 ? 18.944 2.899 -25.885 1.00 93.81 292 TRP A CA 1
ATOM 2326 C C . TRP A 1 292 ? 18.048 2.241 -24.843 1.00 93.81 292 TRP A C 1
ATOM 2328 O O . TRP A 1 292 ? 18.048 1.013 -24.757 1.00 93.81 292 TRP A O 1
ATOM 2338 N N . LEU A 1 293 ? 17.270 3.006 -24.068 1.00 93.94 293 LEU A N 1
ATOM 2339 C CA . LEU A 1 293 ? 16.442 2.424 -23.007 1.00 93.94 293 LEU A CA 1
ATOM 2340 C C . LEU A 1 293 ? 15.411 1.413 -23.519 1.00 93.94 293 LEU A C 1
ATOM 2342 O O . LEU A 1 293 ? 15.263 0.395 -22.847 1.00 93.94 293 LEU A O 1
ATOM 2346 N N . PRO A 1 294 ? 14.735 1.599 -24.674 1.00 92.94 294 PRO A N 1
ATOM 2347 C CA . PRO A 1 294 ? 13.809 0.586 -25.180 1.00 92.94 294 PRO A CA 1
ATOM 2348 C C . PRO A 1 294 ? 14.488 -0.768 -25.423 1.00 92.94 294 PRO A C 1
ATOM 2350 O O . PRO A 1 294 ? 13.968 -1.801 -24.996 1.00 92.94 294 PRO A O 1
ATOM 2353 N N . LEU A 1 295 ? 15.673 -0.772 -26.046 1.00 92.81 295 LEU A N 1
ATOM 2354 C CA . LEU A 1 295 ? 16.434 -1.999 -26.300 1.00 92.81 295 LEU A CA 1
ATOM 2355 C C . LEU A 1 295 ? 16.973 -2.596 -24.994 1.00 92.81 295 LEU A C 1
ATOM 2357 O O . LEU A 1 295 ? 16.803 -3.788 -24.751 1.00 92.81 295 LEU A O 1
ATOM 2361 N N . LEU A 1 296 ? 17.583 -1.774 -24.133 1.00 93.50 296 LEU A N 1
ATOM 2362 C CA . LEU A 1 296 ? 18.132 -2.219 -22.850 1.00 93.50 296 LEU A CA 1
ATOM 2363 C C . LEU A 1 296 ? 17.047 -2.820 -21.955 1.00 93.50 296 LEU A C 1
ATOM 2365 O O . LEU A 1 296 ? 17.220 -3.926 -21.450 1.00 93.50 296 LEU A O 1
ATOM 2369 N N . ALA A 1 297 ? 15.918 -2.133 -21.777 1.00 92.56 297 ALA A N 1
ATOM 2370 C CA . ALA A 1 297 ? 14.826 -2.595 -20.922 1.00 92.56 297 ALA A CA 1
ATOM 2371 C C . ALA A 1 297 ? 14.228 -3.914 -21.422 1.00 92.56 297 ALA A C 1
ATOM 2373 O O . ALA A 1 297 ? 13.947 -4.797 -20.613 1.00 92.56 297 ALA A O 1
ATOM 2374 N N . THR A 1 298 ? 14.091 -4.069 -22.741 1.00 92.25 298 THR A N 1
ATOM 2375 C CA . THR A 1 298 ? 13.522 -5.284 -23.335 1.00 92.25 298 THR A CA 1
ATOM 2376 C C . THR A 1 298 ? 14.477 -6.472 -23.231 1.00 92.25 298 THR A C 1
ATOM 2378 O O . THR A 1 298 ? 14.054 -7.560 -22.857 1.00 92.25 298 THR A O 1
ATOM 2381 N N . LEU A 1 299 ? 15.765 -6.277 -23.529 1.00 92.12 299 LEU A N 1
ATOM 2382 C CA . LEU A 1 299 ? 16.733 -7.378 -23.616 1.00 92.12 299 LEU A CA 1
ATOM 2383 C C . LEU A 1 299 ? 17.312 -7.802 -22.263 1.00 92.12 299 LEU A C 1
ATOM 2385 O O . LEU A 1 299 ? 17.786 -8.926 -22.130 1.00 92.12 299 LEU A O 1
ATOM 2389 N N . THR A 1 300 ? 17.305 -6.916 -21.267 1.00 91.00 300 THR A N 1
ATOM 2390 C CA . THR A 1 300 ? 17.931 -7.188 -19.959 1.00 91.00 300 THR A CA 1
ATOM 2391 C C . THR A 1 300 ? 16.914 -7.476 -18.858 1.00 91.00 300 THR A C 1
ATOM 2393 O O . THR A 1 300 ? 17.275 -8.027 -17.819 1.00 91.00 300 THR A O 1
ATOM 2396 N N . GLY A 1 301 ? 15.655 -7.048 -19.031 1.00 87.75 301 GLY A N 1
ATOM 2397 C CA . GLY A 1 301 ? 14.631 -7.097 -17.983 1.00 87.75 301 GLY A CA 1
ATOM 2398 C C . GLY A 1 301 ? 14.962 -6.253 -16.741 1.00 87.75 301 GLY A C 1
ATOM 2399 O O . GLY A 1 301 ? 14.271 -6.348 -15.722 1.00 87.75 301 GLY A O 1
ATOM 2400 N N . ALA A 1 302 ? 16.021 -5.436 -16.787 1.00 89.12 302 ALA A N 1
ATOM 2401 C CA . ALA A 1 302 ? 16.406 -4.569 -15.686 1.00 89.12 302 ALA A CA 1
ATOM 2402 C C . ALA A 1 302 ? 15.373 -3.453 -15.487 1.00 89.12 302 ALA A C 1
ATOM 2404 O O . ALA A 1 302 ? 14.711 -2.991 -16.421 1.00 89.12 302 ALA A O 1
ATOM 2405 N N . ARG A 1 303 ? 15.216 -2.995 -14.241 1.00 88.31 303 ARG A N 1
ATOM 2406 C CA . ARG A 1 303 ? 14.233 -1.944 -13.947 1.00 88.31 303 ARG A CA 1
ATOM 2407 C C . ARG A 1 303 ? 14.682 -0.631 -14.574 1.00 88.31 303 ARG A C 1
ATOM 2409 O O . ARG A 1 303 ? 15.860 -0.304 -14.537 1.00 88.31 303 ARG A O 1
ATOM 2416 N N . LEU A 1 304 ? 13.732 0.182 -15.034 1.00 89.31 304 LEU A N 1
ATOM 2417 C CA . LEU A 1 304 ? 14.035 1.476 -15.656 1.00 89.31 304 LEU A CA 1
ATOM 2418 C C . LEU A 1 304 ? 14.940 2.365 -14.783 1.00 89.31 304 LEU A C 1
ATOM 2420 O O . LEU A 1 304 ? 15.876 2.966 -15.288 1.00 89.31 304 LEU A O 1
ATOM 2424 N N . ALA A 1 305 ? 14.702 2.403 -13.468 1.00 87.44 305 ALA A N 1
ATOM 2425 C CA . ALA A 1 305 ? 15.546 3.157 -12.541 1.00 87.44 305 ALA A CA 1
ATOM 2426 C C . ALA A 1 305 ? 16.971 2.585 -12.407 1.00 87.44 305 ALA A C 1
ATOM 2428 O O . ALA A 1 305 ? 17.883 3.339 -12.111 1.00 87.44 305 ALA A O 1
ATOM 2429 N N . GLU A 1 306 ? 17.177 1.282 -12.625 1.00 89.81 306 GLU A N 1
ATOM 2430 C CA . GLU A 1 306 ? 18.518 0.676 -12.654 1.00 89.81 306 GLU A CA 1
ATOM 2431 C C . GLU A 1 306 ? 19.259 1.100 -13.933 1.00 89.81 306 GLU A C 1
ATOM 2433 O O . GLU A 1 306 ? 20.429 1.458 -13.872 1.00 89.81 306 GLU A O 1
ATOM 2438 N N . LEU A 1 307 ? 18.557 1.130 -15.071 1.00 91.44 307 LEU A N 1
ATOM 2439 C CA . LEU A 1 307 ? 19.119 1.495 -16.376 1.00 91.44 307 LEU A CA 1
ATOM 2440 C C . LEU A 1 307 ? 19.409 2.995 -16.523 1.00 91.44 307 LEU A C 1
ATOM 2442 O O . LEU A 1 307 ? 20.406 3.365 -17.133 1.00 91.44 307 LEU A O 1
ATOM 2446 N N . LEU A 1 308 ? 18.549 3.857 -15.972 1.00 89.94 308 LEU A N 1
ATOM 2447 C CA . LEU A 1 308 ? 18.689 5.316 -16.069 1.00 89.94 308 LEU A CA 1
ATOM 2448 C C . LEU A 1 308 ? 19.974 5.845 -15.422 1.00 89.94 308 LEU A C 1
ATOM 2450 O O . LEU A 1 308 ? 20.500 6.856 -15.874 1.00 89.94 308 LEU A O 1
ATOM 2454 N N . PHE A 1 309 ? 20.461 5.172 -14.378 1.00 88.62 309 PHE A N 1
ATOM 2455 C CA . PHE A 1 309 ? 21.669 5.555 -13.647 1.00 88.62 309 PHE A CA 1
ATOM 2456 C C . PHE A 1 309 ? 22.898 4.722 -14.043 1.00 88.62 309 PHE A C 1
ATOM 2458 O O . PHE A 1 309 ? 23.891 4.722 -13.321 1.00 88.62 309 PHE A O 1
ATOM 2465 N N . LEU A 1 310 ? 22.856 3.985 -15.158 1.00 90.12 310 LEU A N 1
ATOM 2466 C CA . LEU A 1 310 ? 24.059 3.328 -15.666 1.00 90.12 310 LEU A CA 1
ATOM 2467 C C . LEU A 1 310 ? 25.088 4.369 -16.112 1.00 90.12 310 LEU A C 1
ATOM 2469 O O . LEU A 1 310 ? 24.788 5.288 -16.876 1.00 90.12 310 LEU A O 1
ATOM 2473 N N . GLN A 1 311 ? 26.313 4.179 -15.651 1.00 88.50 311 GLN A N 1
ATOM 2474 C CA . GLN A 1 311 ? 27.489 4.956 -16.008 1.00 88.50 311 GLN A CA 1
ATOM 2475 C C . GLN A 1 311 ? 28.392 4.108 -16.901 1.00 88.50 311 GLN A C 1
ATOM 2477 O O . GLN A 1 311 ? 28.281 2.883 -16.929 1.00 88.50 311 GLN A O 1
ATOM 2482 N N . GLY A 1 312 ? 29.296 4.746 -17.649 1.00 88.12 312 GLY A N 1
ATOM 2483 C CA . GLY A 1 312 ? 30.198 4.007 -18.539 1.00 88.12 312 GLY A CA 1
ATOM 2484 C C . GLY A 1 312 ? 30.999 2.943 -17.783 1.00 88.12 312 GLY A C 1
ATOM 2485 O O . GLY A 1 312 ? 31.090 1.814 -18.256 1.00 88.12 312 GLY A O 1
ATOM 2486 N N . LYS A 1 313 ? 31.451 3.275 -16.563 1.00 87.25 313 LYS A N 1
ATOM 2487 C CA . LYS A 1 313 ? 32.232 2.392 -15.677 1.00 87.25 313 LYS A CA 1
ATOM 2488 C C . LYS A 1 313 ? 31.499 1.135 -15.200 1.00 87.25 313 LYS A C 1
ATOM 2490 O O . LYS A 1 313 ? 32.129 0.210 -14.676 1.00 87.25 313 LYS A O 1
ATOM 2495 N N . ASP A 1 314 ? 30.175 1.119 -15.334 1.00 91.38 314 ASP A N 1
ATOM 2496 C CA . ASP A 1 314 ? 29.350 -0.028 -14.961 1.00 91.38 314 ASP A CA 1
ATOM 2497 C C . ASP A 1 314 ? 29.381 -1.096 -16.051 1.00 91.38 314 ASP A C 1
ATOM 2499 O O . ASP A 1 314 ? 29.025 -2.240 -15.793 1.00 91.38 314 ASP A O 1
ATOM 2503 N N . ILE A 1 315 ? 29.784 -0.738 -17.271 1.00 93.19 315 ILE A N 1
ATOM 2504 C CA . ILE A 1 315 ? 29.834 -1.648 -18.407 1.00 93.19 315 ILE A CA 1
ATOM 2505 C C . ILE A 1 315 ? 31.223 -2.273 -18.457 1.00 93.19 315 ILE A C 1
ATOM 2507 O O . ILE A 1 315 ? 32.200 -1.616 -18.809 1.00 93.19 315 ILE A O 1
ATOM 2511 N N . ILE A 1 316 ? 31.288 -3.549 -18.094 1.00 91.81 316 ILE A N 1
ATOM 2512 C CA . ILE A 1 316 ? 32.532 -4.299 -17.949 1.00 91.81 316 ILE A CA 1
ATOM 2513 C C . ILE A 1 316 ? 32.585 -5.454 -18.940 1.00 91.81 316 ILE A C 1
ATOM 2515 O O . ILE A 1 316 ? 31.568 -6.092 -19.238 1.00 91.81 316 ILE A O 1
ATOM 2519 N N . GLU A 1 317 ? 33.780 -5.741 -19.436 1.00 92.88 317 GLU A N 1
ATOM 2520 C CA . GLU A 1 317 ? 34.043 -6.959 -20.189 1.00 92.88 317 GLU A CA 1
ATOM 2521 C C . GLU A 1 317 ? 34.333 -8.091 -19.196 1.00 92.88 317 GLU A C 1
ATOM 2523 O O . GLU A 1 317 ? 35.229 -7.996 -18.364 1.00 92.88 317 GLU A O 1
ATOM 2528 N N . VAL A 1 318 ? 33.527 -9.155 -19.231 1.00 91.12 318 VAL A N 1
ATOM 2529 C CA . VAL A 1 318 ? 33.679 -10.297 -18.306 1.00 91.12 318 VAL A CA 1
ATOM 2530 C C . VAL A 1 318 ? 34.592 -11.359 -18.912 1.00 91.12 318 VAL A C 1
ATOM 2532 O O . VAL A 1 318 ? 35.398 -11.981 -18.228 1.00 91.12 318 VAL A O 1
ATOM 2535 N N . THR A 1 319 ? 34.457 -11.568 -20.218 1.00 88.81 319 THR A N 1
ATOM 2536 C CA . THR A 1 319 ? 35.332 -12.406 -21.045 1.00 88.81 319 THR A CA 1
ATOM 2537 C C . THR A 1 319 ? 35.425 -11.756 -22.422 1.00 88.81 319 THR A C 1
ATOM 2539 O O . THR A 1 319 ? 34.472 -11.064 -22.782 1.00 88.81 319 THR A O 1
ATOM 2542 N N . PRO A 1 320 ? 36.457 -12.035 -23.234 1.00 88.94 320 PRO A N 1
ATOM 2543 C CA . PRO A 1 320 ? 36.615 -11.409 -24.546 1.00 88.94 320 PRO A CA 1
ATOM 2544 C C . PRO A 1 320 ? 35.332 -11.451 -25.393 1.00 88.94 320 PRO A C 1
ATOM 2546 O O . PRO A 1 320 ? 34.788 -12.520 -25.680 1.00 88.94 320 PRO A O 1
ATOM 2549 N N . GLY A 1 321 ? 34.822 -10.276 -25.756 1.00 85.19 321 GLY A N 1
ATOM 2550 C CA . GLY A 1 321 ? 33.601 -10.080 -26.535 1.00 85.19 321 GLY A CA 1
ATOM 2551 C C . GLY A 1 321 ? 32.283 -10.215 -25.760 1.00 85.19 321 GLY A C 1
ATOM 2552 O O . GLY A 1 321 ? 31.220 -10.056 -26.361 1.00 85.19 321 GLY A O 1
ATOM 2553 N N . ARG A 1 322 ? 32.306 -10.490 -24.448 1.00 89.50 322 ARG A N 1
ATOM 2554 C CA . ARG A 1 322 ? 31.105 -10.622 -23.605 1.00 89.50 322 ARG A CA 1
ATOM 2555 C C . ARG A 1 322 ? 31.081 -9.560 -22.518 1.00 89.50 322 ARG A C 1
ATOM 2557 O O . ARG A 1 322 ? 31.927 -9.529 -21.627 1.00 89.50 322 ARG A O 1
ATOM 2564 N N . TRP A 1 323 ? 30.035 -8.750 -22.564 1.00 93.44 323 TRP A N 1
ATOM 2565 C CA . TRP A 1 323 ? 29.873 -7.589 -21.706 1.00 93.44 323 TRP A CA 1
ATOM 2566 C C . TRP A 1 323 ? 28.770 -7.809 -20.678 1.00 93.44 323 TRP A C 1
ATOM 2568 O O . TRP A 1 323 ? 27.764 -8.471 -20.948 1.00 93.44 323 TRP A O 1
ATOM 2578 N N . ALA A 1 324 ? 28.943 -7.217 -19.506 1.00 93.88 324 ALA A N 1
ATOM 2579 C CA . ALA A 1 324 ? 27.935 -7.153 -18.464 1.00 93.88 324 ALA A CA 1
ATOM 2580 C C . ALA A 1 324 ? 27.821 -5.726 -17.930 1.00 93.88 324 ALA A C 1
ATOM 2582 O O . ALA A 1 324 ? 28.751 -4.929 -18.035 1.00 93.88 324 ALA A O 1
ATOM 2583 N N . ALA A 1 325 ? 26.670 -5.416 -17.348 1.00 93.44 325 ALA A N 1
ATOM 2584 C CA . ALA A 1 325 ? 26.488 -4.229 -16.533 1.00 93.44 325 ALA A CA 1
ATOM 2585 C C . ALA A 1 325 ? 26.558 -4.614 -15.051 1.00 93.44 325 ALA A C 1
ATOM 2587 O O . ALA A 1 325 ? 25.859 -5.532 -14.612 1.00 93.44 325 ALA A O 1
ATOM 2588 N N . ASP A 1 326 ? 27.385 -3.906 -14.292 1.00 93.06 326 ASP A N 1
ATOM 2589 C CA . ASP A 1 326 ? 27.640 -4.122 -12.875 1.00 93.06 326 ASP A CA 1
ATOM 2590 C C . ASP A 1 326 ? 26.926 -3.067 -12.018 1.00 93.06 326 ASP A C 1
ATOM 2592 O O . ASP A 1 326 ? 27.327 -1.908 -11.945 1.00 93.06 326 ASP A O 1
ATOM 2596 N N . LEU A 1 327 ? 25.854 -3.480 -11.336 1.00 91.44 327 LEU A N 1
ATOM 2597 C CA . LEU A 1 327 ? 25.099 -2.629 -10.411 1.00 91.44 327 LEU A CA 1
ATOM 2598 C C . LEU A 1 327 ? 25.596 -2.722 -8.959 1.00 91.44 327 LEU A C 1
ATOM 2600 O O . LEU A 1 327 ? 24.904 -2.254 -8.049 1.00 91.44 327 LEU A O 1
ATOM 2604 N N . THR A 1 328 ? 26.734 -3.374 -8.706 1.00 89.25 328 THR A N 1
ATOM 2605 C CA . THR A 1 328 ? 27.308 -3.493 -7.357 1.00 89.25 328 THR A CA 1
ATOM 2606 C C . THR A 1 328 ? 28.136 -2.270 -6.964 1.00 89.25 328 THR A C 1
ATOM 2608 O O . THR A 1 328 ? 28.195 -1.939 -5.778 1.00 89.25 328 THR A O 1
ATOM 2611 N N . LYS A 1 329 ? 28.702 -1.562 -7.949 1.00 87.44 329 LYS A N 1
ATOM 2612 C CA . LYS A 1 329 ? 29.516 -0.354 -7.759 1.00 87.44 329 LYS A CA 1
ATOM 2613 C C . LYS A 1 329 ? 28.659 0.860 -7.361 1.00 87.44 329 LYS A C 1
ATOM 2615 O O . LYS A 1 329 ? 27.506 0.946 -7.790 1.00 87.44 329 LYS A O 1
ATOM 2620 N N . PRO A 1 330 ? 29.177 1.821 -6.577 1.00 88.44 330 PRO A N 1
ATOM 2621 C CA . PRO A 1 330 ? 28.483 3.083 -6.311 1.00 88.44 330 PRO A CA 1
ATOM 2622 C C . PRO A 1 330 ? 28.357 3.945 -7.578 1.00 88.44 330 PRO A C 1
ATOM 2624 O O . PRO A 1 330 ? 29.037 3.711 -8.583 1.00 88.44 330 PRO A O 1
ATOM 2627 N N . LEU A 1 331 ? 27.458 4.927 -7.539 1.00 89.44 331 LEU A N 1
ATOM 2628 C CA . LEU A 1 331 ? 27.377 5.986 -8.546 1.00 89.44 331 LEU A CA 1
ATOM 2629 C C . LEU A 1 331 ? 28.467 7.017 -8.281 1.00 89.44 331 LEU A C 1
ATOM 2631 O O . LEU A 1 331 ? 28.806 7.251 -7.133 1.00 89.44 331 LEU A O 1
ATOM 2635 N N . GLU A 1 332 ? 28.977 7.646 -9.328 1.00 88.94 332 GLU A N 1
ATOM 2636 C CA . GLU A 1 332 ? 29.765 8.881 -9.216 1.00 88.94 332 GLU A CA 1
ATOM 2637 C C . GLU A 1 332 ? 28.878 10.082 -9.548 1.00 88.94 332 GLU A C 1
ATOM 2639 O O . GLU A 1 332 ? 28.200 10.074 -10.581 1.00 88.94 332 GLU A O 1
ATOM 2644 N N . ASN A 1 333 ? 28.850 11.097 -8.688 1.00 87.25 333 ASN A N 1
ATOM 2645 C CA . ASN A 1 333 ? 28.174 12.357 -8.996 1.00 87.25 333 ASN A CA 1
ATOM 2646 C C . ASN A 1 333 ? 29.047 13.255 -9.903 1.00 87.25 333 ASN A C 1
ATOM 2648 O O . ASN A 1 333 ? 30.146 12.878 -10.310 1.00 87.25 333 ASN A O 1
ATOM 2652 N N . GLU A 1 334 ? 28.550 14.442 -10.263 1.00 83.19 334 GLU A N 1
ATOM 2653 C CA . GLU A 1 334 ? 29.270 15.375 -11.152 1.00 83.19 334 GLU A CA 1
ATOM 2654 C C . GLU A 1 334 ? 30.590 15.892 -10.550 1.00 83.19 334 GLU A C 1
ATOM 2656 O O . GLU A 1 334 ? 31.479 16.315 -11.286 1.00 83.19 334 GLU A O 1
ATOM 2661 N N . GLU A 1 335 ? 30.732 15.813 -9.226 1.00 85.62 335 GLU A N 1
ATOM 2662 C CA . GLU A 1 335 ? 31.916 16.216 -8.462 1.00 85.62 335 GLU A CA 1
ATOM 2663 C C . GLU A 1 335 ? 32.911 15.050 -8.282 1.00 85.62 335 GLU A C 1
ATOM 2665 O O . GLU A 1 335 ? 34.002 15.236 -7.743 1.00 85.62 335 GLU A O 1
ATOM 2670 N N . GLY A 1 336 ? 32.573 13.855 -8.787 1.00 81.69 336 GLY A N 1
ATOM 2671 C CA . GLY A 1 336 ? 33.386 12.642 -8.681 1.00 81.69 336 GLY A CA 1
ATOM 2672 C C . GLY A 1 336 ? 33.264 11.926 -7.335 1.00 81.69 336 GLY A C 1
ATOM 2673 O O . GLY A 1 336 ? 34.037 11.011 -7.060 1.00 81.69 336 GLY A O 1
ATOM 2674 N N . GLU A 1 337 ? 32.310 12.321 -6.494 1.00 87.81 337 GLU A N 1
ATOM 2675 C CA . GLU A 1 337 ? 32.063 11.676 -5.210 1.00 87.81 337 GLU A CA 1
ATOM 2676 C C . GLU A 1 337 ? 31.194 10.428 -5.381 1.00 87.81 337 GLU A C 1
ATOM 2678 O O . GLU A 1 337 ? 30.282 10.376 -6.216 1.00 87.81 337 GLU A O 1
ATOM 2683 N N . GLU A 1 338 ? 31.469 9.412 -4.564 1.00 89.94 338 GLU A N 1
ATOM 2684 C CA . GLU A 1 338 ? 30.710 8.169 -4.586 1.00 89.94 338 GLU A CA 1
ATOM 2685 C C . GLU A 1 338 ? 29.387 8.298 -3.821 1.00 89.94 338 GLU A C 1
ATOM 2687 O O . GLU A 1 338 ? 29.350 8.567 -2.620 1.00 89.94 338 GLU A O 1
ATOM 2692 N N . GLU A 1 339 ? 28.286 8.006 -4.508 1.00 88.06 339 GLU A N 1
ATOM 2693 C CA . GLU A 1 339 ? 26.950 7.915 -3.938 1.00 88.06 339 GLU A CA 1
ATOM 2694 C C . GLU A 1 339 ? 26.411 6.485 -4.007 1.00 88.06 339 GLU A C 1
ATOM 2696 O O . GLU A 1 339 ? 26.535 5.768 -5.006 1.00 88.06 339 GLU A O 1
ATOM 2701 N N . GLU A 1 340 ? 25.732 6.051 -2.946 1.00 85.12 340 GLU A N 1
ATOM 2702 C CA . GLU A 1 340 ? 25.119 4.729 -2.948 1.00 85.12 340 GLU A CA 1
ATOM 2703 C C . GLU A 1 340 ? 23.994 4.629 -3.995 1.00 85.12 340 GLU A C 1
ATOM 2705 O O . GLU A 1 340 ? 23.042 5.417 -4.021 1.00 85.12 340 GLU A O 1
ATOM 2710 N N . ARG A 1 341 ? 24.045 3.572 -4.819 1.00 85.56 341 ARG A N 1
ATOM 2711 C CA . ARG A 1 341 ? 22.951 3.232 -5.738 1.00 85.56 341 ARG A CA 1
ATOM 2712 C C . ARG A 1 341 ? 21.662 2.957 -4.976 1.00 85.56 341 ARG A C 1
ATOM 2714 O O . ARG A 1 341 ? 21.515 1.934 -4.301 1.00 85.56 341 ARG A O 1
ATOM 2721 N N . LYS A 1 342 ? 20.665 3.811 -5.206 1.00 78.88 342 LYS A N 1
ATOM 2722 C CA . LYS A 1 342 ? 19.291 3.613 -4.729 1.00 78.88 342 LYS A CA 1
ATOM 2723 C C . LYS A 1 342 ? 18.635 2.462 -5.485 1.00 78.88 342 LYS A C 1
ATOM 2725 O O . LYS A 1 342 ? 18.001 2.649 -6.522 1.00 78.88 342 LYS A O 1
ATOM 2730 N N . THR A 1 343 ? 18.774 1.259 -4.947 1.00 74.69 343 THR A N 1
ATOM 2731 C CA . THR A 1 343 ? 18.140 0.057 -5.487 1.00 74.69 343 THR A CA 1
ATOM 2732 C C . THR A 1 343 ? 16.908 -0.337 -4.676 1.00 74.69 343 THR A C 1
ATOM 2734 O O . THR A 1 343 ? 16.781 -0.017 -3.498 1.00 74.69 343 THR A O 1
ATOM 2737 N N . LYS A 1 344 ? 15.939 -1.001 -5.320 1.00 68.00 344 LYS A N 1
ATOM 2738 C CA . LYS A 1 344 ? 14.651 -1.323 -4.681 1.00 68.00 344 LYS A CA 1
ATOM 2739 C C . LYS A 1 344 ? 14.773 -2.426 -3.624 1.00 68.00 344 LYS A C 1
ATOM 2741 O O . LYS A 1 344 ? 13.982 -2.457 -2.686 1.00 68.00 344 LYS A O 1
ATOM 2746 N N . ASN A 1 345 ? 15.694 -3.365 -3.809 1.00 70.94 345 ASN A N 1
ATOM 2747 C CA . ASN A 1 345 ? 15.932 -4.484 -2.906 1.00 70.94 345 ASN A CA 1
ATOM 2748 C C . ASN A 1 345 ? 17.409 -4.894 -2.941 1.00 70.94 345 ASN A C 1
ATOM 2750 O O . ASN A 1 345 ? 18.102 -4.643 -3.919 1.00 70.94 345 ASN A O 1
ATOM 2754 N N . ARG A 1 346 ? 17.887 -5.580 -1.896 1.00 71.38 346 ARG A N 1
ATOM 2755 C CA . ARG A 1 346 ? 19.294 -6.009 -1.797 1.00 71.38 346 ARG A CA 1
ATOM 2756 C C . ARG A 1 346 ? 19.763 -6.828 -3.008 1.00 71.38 346 ARG A C 1
ATOM 2758 O O . ARG A 1 346 ? 20.886 -6.658 -3.456 1.00 71.38 346 ARG A O 1
ATOM 2765 N N . GLY A 1 347 ? 18.880 -7.656 -3.574 1.00 76.19 347 GLY A N 1
ATOM 2766 C CA . GLY A 1 347 ? 19.164 -8.451 -4.777 1.00 76.19 347 GLY A CA 1
ATOM 2767 C C . GLY A 1 347 ? 19.278 -7.652 -6.084 1.00 76.19 347 GLY A C 1
ATOM 2768 O O . GLY A 1 347 ? 19.615 -8.228 -7.111 1.00 76.19 347 GLY A O 1
ATOM 2769 N N . SER A 1 348 ? 18.997 -6.344 -6.084 1.00 80.12 348 SER A N 1
ATOM 2770 C CA . SER A 1 348 ? 19.210 -5.498 -7.264 1.00 80.12 348 SER A CA 1
ATOM 2771 C C . SER A 1 348 ? 20.685 -5.183 -7.512 1.00 80.12 348 SER A C 1
ATOM 2773 O O . SER A 1 348 ? 21.024 -4.934 -8.668 1.00 80.12 348 SER A O 1
ATOM 2775 N N . LYS A 1 349 ? 21.547 -5.202 -6.481 1.00 86.44 349 LYS A N 1
ATOM 2776 C CA . LYS A 1 349 ? 23.005 -5.073 -6.640 1.00 86.44 349 LYS A CA 1
ATOM 2777 C C . LYS A 1 349 ? 23.538 -6.385 -7.223 1.00 86.44 349 LYS A C 1
ATOM 2779 O O . LYS A 1 349 ? 23.736 -7.355 -6.496 1.00 86.44 349 LYS A O 1
ATOM 2784 N N . ARG A 1 350 ? 23.668 -6.434 -8.547 1.00 91.19 350 ARG A N 1
ATOM 2785 C CA . ARG A 1 350 ? 24.015 -7.635 -9.318 1.00 91.19 350 ARG A CA 1
ATOM 2786 C C . ARG A 1 350 ? 24.725 -7.257 -10.611 1.00 91.19 350 ARG A C 1
ATOM 2788 O O . ARG A 1 350 ? 24.591 -6.124 -11.072 1.00 91.19 350 ARG A O 1
ATOM 2795 N N . LEU A 1 351 ? 25.360 -8.242 -11.232 1.00 92.50 351 LEU A N 1
ATOM 2796 C CA . LEU A 1 351 ? 25.756 -8.168 -12.631 1.00 92.50 351 LEU A CA 1
ATOM 2797 C C . LEU A 1 351 ? 24.630 -8.728 -13.505 1.00 92.50 351 LEU A C 1
ATOM 2799 O O . LEU A 1 351 ? 23.957 -9.688 -13.121 1.00 92.50 351 LEU A O 1
ATOM 2803 N N . PHE A 1 352 ? 24.428 -8.150 -14.685 1.00 92.56 352 PHE A N 1
ATOM 2804 C CA . PHE A 1 352 ? 23.580 -8.745 -15.715 1.00 92.56 352 PHE A CA 1
ATOM 2805 C C . PHE A 1 352 ? 24.245 -8.652 -17.087 1.00 92.56 352 PHE A C 1
ATOM 2807 O O . PHE A 1 352 ? 24.889 -7.657 -17.413 1.00 92.56 352 PHE A O 1
ATOM 2814 N N . ALA A 1 353 ? 24.099 -9.708 -17.886 1.00 93.12 353 ALA A N 1
ATOM 2815 C CA . ALA A 1 353 ? 24.723 -9.794 -19.200 1.00 93.12 353 ALA A CA 1
ATOM 2816 C C . ALA A 1 353 ? 24.086 -8.813 -20.196 1.00 93.12 353 ALA A C 1
ATOM 2818 O O . ALA A 1 353 ? 22.869 -8.609 -20.200 1.00 93.12 353 ALA A O 1
ATOM 2819 N N . LEU A 1 354 ? 24.911 -8.245 -21.075 1.00 93.81 354 LEU A N 1
ATOM 2820 C CA . LEU A 1 354 ? 24.455 -7.488 -22.233 1.00 93.81 354 LEU A CA 1
ATOM 2821 C C . LEU A 1 354 ? 24.344 -8.424 -23.436 1.00 93.81 354 LEU A C 1
ATOM 2823 O O . LEU A 1 354 ? 25.306 -9.079 -23.832 1.00 93.81 354 LEU A O 1
ATOM 2827 N N . HIS A 1 355 ? 23.150 -8.484 -24.018 1.00 93.06 355 HIS A N 1
ATOM 2828 C CA . HIS A 1 355 ? 22.873 -9.318 -25.183 1.00 93.06 355 HIS A CA 1
ATOM 2829 C C . HIS A 1 355 ? 23.676 -8.855 -26.415 1.00 93.06 355 HIS A C 1
ATOM 2831 O O . HIS A 1 355 ? 23.844 -7.650 -26.620 1.00 93.06 355 HIS A O 1
ATOM 2837 N N . SER A 1 356 ? 24.108 -9.783 -27.281 1.00 91.00 356 SER A N 1
ATOM 2838 C CA . SER A 1 356 ? 24.915 -9.472 -28.480 1.00 91.00 356 SER A CA 1
ATOM 2839 C C . SER A 1 356 ? 24.246 -8.447 -29.400 1.00 91.00 356 SER A C 1
ATOM 2841 O O . SER A 1 356 ? 24.902 -7.534 -29.885 1.00 91.00 356 SER A O 1
ATOM 2843 N N . ALA A 1 357 ? 22.921 -8.518 -29.539 1.00 91.56 357 ALA A N 1
ATOM 2844 C CA . ALA A 1 357 ? 22.113 -7.539 -30.269 1.00 91.56 357 ALA A CA 1
ATOM 2845 C C . ALA A 1 357 ? 22.369 -6.070 -29.855 1.00 91.56 357 ALA A C 1
ATOM 2847 O O . ALA A 1 357 ? 22.334 -5.184 -30.705 1.00 91.56 357 ALA A O 1
ATOM 2848 N N . LEU A 1 358 ? 22.668 -5.782 -28.577 1.00 92.00 358 LEU A N 1
ATOM 2849 C CA . LEU A 1 358 ? 23.047 -4.427 -28.139 1.00 92.00 358 LEU A CA 1
ATOM 2850 C C . LEU A 1 358 ? 24.422 -4.029 -28.688 1.00 92.00 358 LEU A C 1
ATOM 2852 O O . LEU A 1 358 ? 24.626 -2.888 -29.108 1.00 92.00 358 LEU A O 1
ATOM 2856 N N . ILE A 1 359 ? 25.360 -4.975 -28.694 1.00 90.19 359 ILE A N 1
ATOM 2857 C CA . ILE A 1 359 ? 26.720 -4.795 -29.210 1.00 90.19 359 ILE A CA 1
ATOM 2858 C C . ILE A 1 359 ? 26.661 -4.528 -30.718 1.00 90.19 359 ILE A C 1
ATOM 2860 O O . ILE A 1 359 ? 27.205 -3.526 -31.186 1.00 90.19 359 ILE A O 1
ATOM 2864 N N . GLU A 1 360 ? 25.930 -5.365 -31.456 1.00 91.62 360 GLU A N 1
ATOM 2865 C CA . GLU A 1 360 ? 25.706 -5.252 -32.902 1.00 91.62 360 GLU A CA 1
ATOM 2866 C C . GLU A 1 360 ? 25.023 -3.927 -33.271 1.00 91.62 360 GLU A C 1
ATOM 2868 O O . GLU A 1 360 ? 25.455 -3.235 -34.196 1.00 91.62 360 GLU A O 1
ATOM 2873 N N . ALA A 1 361 ? 24.031 -3.498 -32.481 1.00 91.38 361 ALA A N 1
ATOM 2874 C CA . ALA A 1 361 ? 23.372 -2.199 -32.638 1.00 91.38 361 ALA A CA 1
ATOM 2875 C C . ALA A 1 361 ? 24.309 -0.999 -32.383 1.00 91.38 361 ALA A C 1
ATOM 2877 O O . ALA A 1 361 ? 23.963 0.143 -32.694 1.00 91.38 361 ALA A O 1
ATOM 2878 N N . GLY A 1 362 ? 25.512 -1.231 -31.849 1.00 92.31 362 GLY A N 1
ATOM 2879 C CA . GLY A 1 362 ? 26.520 -0.205 -31.610 1.00 92.31 362 GLY A CA 1
ATOM 2880 C C . GLY A 1 362 ? 26.467 0.426 -30.227 1.00 92.31 362 GLY A C 1
ATOM 2881 O O . GLY A 1 362 ? 27.041 1.502 -30.050 1.00 92.31 362 GLY A O 1
ATOM 2882 N N . PHE A 1 363 ? 25.816 -0.212 -29.251 1.00 92.62 363 PHE A N 1
ATOM 2883 C CA . PHE A 1 363 ? 25.741 0.308 -27.884 1.00 92.62 363 PHE A CA 1
ATOM 2884 C C . PHE A 1 363 ? 27.136 0.536 -27.297 1.00 92.62 363 PHE A C 1
ATOM 2886 O O . PHE A 1 363 ? 27.394 1.585 -26.716 1.00 92.62 363 PHE A O 1
ATOM 2893 N N . MET A 1 364 ? 28.082 -0.371 -27.555 1.00 90.69 364 MET A N 1
ATOM 2894 C CA . MET A 1 364 ? 29.458 -0.230 -27.066 1.00 90.69 364 MET A CA 1
ATOM 2895 C C . MET A 1 364 ? 30.175 1.003 -27.628 1.00 90.69 364 MET A C 1
ATOM 2897 O O . MET A 1 364 ? 30.939 1.642 -26.910 1.00 90.69 364 MET A O 1
ATOM 2901 N N . ARG A 1 365 ? 29.875 1.413 -28.872 1.00 90.62 365 ARG A N 1
ATOM 2902 C CA . ARG A 1 365 ? 30.400 2.675 -29.428 1.00 90.62 365 ARG A CA 1
ATOM 2903 C C . ARG A 1 365 ? 29.858 3.881 -28.666 1.00 90.62 365 ARG A C 1
ATOM 2905 O O . ARG A 1 365 ? 30.590 4.835 -28.419 1.00 90.62 365 ARG A O 1
ATOM 2912 N N . TYR A 1 366 ? 28.586 3.828 -28.273 1.00 90.44 366 TYR A N 1
ATOM 2913 C CA . TYR A 1 366 ? 27.991 4.856 -27.429 1.00 90.44 366 TYR A CA 1
ATOM 2914 C C . TYR A 1 366 ? 28.640 4.881 -26.040 1.00 90.44 366 TYR A C 1
ATOM 2916 O O . TYR A 1 366 ? 29.081 5.948 -25.624 1.00 90.44 366 TYR A O 1
ATOM 2924 N N . VAL A 1 367 ? 28.779 3.738 -25.362 1.00 89.38 367 VAL A N 1
ATOM 2925 C CA . VAL A 1 367 ? 29.426 3.663 -24.038 1.00 89.38 367 VAL A CA 1
ATOM 2926 C C . VAL A 1 367 ? 30.853 4.226 -24.093 1.00 89.38 367 VAL A C 1
ATOM 2928 O O . VAL A 1 367 ? 31.205 5.077 -23.278 1.00 89.38 367 VAL A O 1
ATOM 2931 N N . ALA A 1 368 ? 31.641 3.846 -25.105 1.00 86.31 368 ALA A N 1
ATOM 2932 C CA . ALA A 1 368 ? 32.996 4.363 -25.305 1.00 86.31 368 ALA A CA 1
ATOM 2933 C C . ALA A 1 368 ? 33.030 5.894 -25.478 1.00 86.31 368 ALA A C 1
ATOM 2935 O O . ALA A 1 368 ? 33.873 6.563 -24.885 1.00 86.31 368 ALA A O 1
ATOM 2936 N N . SER A 1 369 ? 32.069 6.475 -26.208 1.00 84.50 369 SER A N 1
ATOM 2937 C CA . SER A 1 369 ? 31.957 7.937 -26.379 1.00 84.50 369 SER A CA 1
ATOM 2938 C C . SER A 1 369 ? 31.646 8.702 -25.084 1.00 84.50 369 SER A C 1
ATOM 2940 O O . SER A 1 369 ? 31.785 9.922 -25.043 1.00 84.50 369 SER A O 1
ATOM 2942 N N . ARG A 1 370 ? 31.219 8.002 -24.024 1.00 77.38 370 ARG A N 1
ATOM 2943 C CA . ARG A 1 370 ? 30.926 8.578 -22.704 1.00 77.38 370 ARG A CA 1
ATOM 2944 C C . ARG A 1 370 ? 32.120 8.515 -21.743 1.00 77.38 370 ARG A C 1
ATOM 2946 O O . ARG A 1 370 ? 31.998 9.011 -20.630 1.00 77.38 370 ARG A O 1
ATOM 2953 N N . GLY A 1 371 ? 33.263 7.973 -22.176 1.00 57.47 371 GLY A N 1
ATOM 2954 C CA . GLY A 1 371 ? 34.563 8.210 -21.538 1.00 57.47 371 GLY A CA 1
ATOM 2955 C C . GLY A 1 371 ? 34.903 7.373 -20.301 1.00 57.47 371 GLY A C 1
ATOM 2956 O O . GLY A 1 371 ? 35.803 7.762 -19.568 1.00 57.47 371 GLY A O 1
ATOM 2957 N N . GLN A 1 372 ? 34.237 6.241 -20.048 1.00 55.03 372 GLN A N 1
ATOM 2958 C CA . GLN A 1 372 ? 34.517 5.416 -18.859 1.00 55.03 372 GLN A CA 1
ATOM 2959 C C . GLN A 1 372 ? 34.435 3.899 -19.119 1.00 55.03 372 GLN A C 1
ATOM 2961 O O . GLN A 1 372 ? 33.838 3.179 -18.332 1.00 55.03 372 GLN A O 1
ATOM 2966 N N . VAL A 1 373 ? 34.996 3.372 -20.210 1.00 49.41 373 VAL A N 1
ATOM 2967 C CA . VAL A 1 373 ? 35.114 1.904 -20.344 1.00 49.41 373 VAL A CA 1
ATOM 2968 C C . VAL A 1 373 ? 36.412 1.472 -19.665 1.00 49.41 373 VAL A C 1
ATOM 2970 O O . VAL A 1 373 ? 37.490 1.797 -20.157 1.00 49.41 373 VAL A O 1
ATOM 2973 N N . GLN A 1 374 ? 36.319 0.781 -18.528 1.00 45.47 374 GLN A N 1
ATOM 2974 C CA . GLN A 1 374 ? 37.451 0.012 -18.007 1.00 45.47 374 GLN A CA 1
ATOM 2975 C C . GLN A 1 374 ? 37.523 -1.277 -18.831 1.00 45.47 374 GLN A C 1
ATOM 2977 O O . GLN A 1 374 ? 36.605 -2.094 -18.762 1.00 45.47 374 GLN A O 1
ATOM 2982 N N . ALA A 1 375 ? 38.554 -1.372 -19.674 1.00 41.84 375 ALA A N 1
ATOM 2983 C CA . ALA A 1 375 ? 38.917 -2.592 -20.389 1.00 41.84 375 ALA A CA 1
ATOM 2984 C C . ALA A 1 375 ? 39.519 -3.625 -19.431 1.00 41.84 375 ALA A C 1
ATOM 2986 O O . ALA A 1 375 ? 40.203 -3.193 -18.470 1.00 41.84 375 ALA A O 1
#

InterPro domains:
  IPR011010 DNA breaking-rejoining enzyme, catalytic core [SSF56349] (128-365)
  IPR013762 Integrase-like, catalytic domain superfamily [G3DSA:1.10.443.10] (265-369)

Secondary structure (DSSP, 8-state):
----------HHHHHHHHHHHHHHHHHHHHHHHHHHHHHHHHHHHHHHHHHHHHHHHHHHHHHHHHHHHHHHHHHHHHHHHHHHHHHHHTT--SSHHHHHHHHHHHHHHHHHHHHHHHHTTSS---BHHHHHHHHHHHHHTTT--HHHHHHHHHHHHHHHHHH-S-BGGG--HHHHHHHHHHHTTSBTTGGGSTTTTTS-HHHHHHHHHHS-GGGPPPB-BHHHIIIIIIHHHHHHHHHHHHHHT---TTTT--PPPPTTSBPPPP-PPPPHHHHHHHHHHHHT-SSHHHHHHHHHHHHH---HHHHHT--GGGEEEEETTEEEEE-SSPEE-TTS-EE----SSGGGS-EEEPPHHHHHTTHHHHHHHTT----

Sequence (375 aa):
MSRSDSPDTDPRDQIIEELQDMLLAAILDGETIQAQLEEKHRLEVKTLKLRMLTDELTNQKAMTERMNLVGEKIRSLAETAKEVVKSQKDGTTTASASSSIKEMALQIQQMQSLLAQTLSGGPPKPLLSEVLERWKKAKLKQDVAAKNVNGQINRIRNFIDFCGDRPLNKYKFLDFQEYANLLVHVPANWSRRPEMRDGTLQEAADHNNGLPPKRRHETFTETTISEKYLSPLKSIFRDMAGQHDFPNPFVGVAVRISTEARESVERNSLSTDELNVWFRSAAHEKRPDLKWLPLLATLTGARLAELLFLQGKDIIEVTPGRWAADLTKPLENEEGEEEERKTKNRGSKRLFALHSALIEAGFMRYVASRGQVQA